Protein AF-K9WRQ3-F1 (afdb_monomer_lite)

Structure (mmCIF, N/CA/C/O backbone):
data_AF-K9WRQ3-F1
#
_entry.id   AF-K9WRQ3-F1
#
loop_
_atom_site.group_PDB
_atom_site.id
_atom_site.type_symbol
_atom_site.label_atom_id
_atom_site.label_alt_id
_atom_site.label_comp_id
_atom_site.label_asym_id
_atom_site.label_entity_id
_atom_site.label_seq_id
_atom_site.pdbx_PDB_ins_code
_atom_site.Cartn_x
_atom_site.Cartn_y
_atom_site.Cartn_z
_atom_site.occupancy
_atom_site.B_iso_or_equiv
_atom_site.auth_seq_id
_atom_site.auth_comp_id
_atom_site.auth_asym_id
_atom_site.auth_atom_id
_atom_site.pdbx_PDB_model_num
ATOM 1 N N . MET A 1 1 ? -5.124 24.927 17.628 1.00 36.19 1 MET A N 1
ATOM 2 C CA . MET A 1 1 ? -4.711 26.177 16.957 1.00 36.19 1 MET A CA 1
ATOM 3 C C . MET A 1 1 ? -3.228 26.028 16.638 1.00 36.19 1 MET A C 1
ATOM 5 O O . MET A 1 1 ? -2.436 25.998 17.569 1.00 36.19 1 MET A O 1
ATOM 9 N N . ASN A 1 2 ? -2.862 25.785 15.373 1.00 34.66 2 ASN A N 1
ATOM 10 C CA . ASN A 1 2 ? -1.456 25.598 14.995 1.00 34.66 2 ASN A CA 1
ATOM 11 C C . ASN A 1 2 ? -0.764 26.956 14.980 1.00 34.66 2 ASN A C 1
ATOM 13 O O . ASN A 1 2 ? -1.127 27.846 14.212 1.00 34.66 2 ASN A O 1
ATOM 17 N N . LEU A 1 3 ? 0.194 27.122 15.884 1.00 38.25 3 LEU A N 1
ATOM 18 C CA . LEU A 1 3 ? 0.935 28.361 16.016 1.00 38.25 3 LEU A CA 1
ATOM 19 C C . LEU A 1 3 ? 2.046 28.421 14.962 1.00 38.25 3 LEU A C 1
ATOM 21 O O . LEU A 1 3 ? 2.705 27.405 14.721 1.00 38.25 3 LEU A O 1
ATOM 25 N N . PRO A 1 4 ? 2.273 29.580 14.316 1.00 45.16 4 PRO A N 1
ATOM 26 C CA . PRO A 1 4 ? 3.381 29.740 13.385 1.00 45.16 4 PRO A CA 1
ATOM 27 C C . PRO A 1 4 ? 4.707 29.356 14.049 1.00 45.16 4 PRO A C 1
ATOM 29 O O . PRO A 1 4 ? 4.927 29.647 15.220 1.00 45.16 4 PRO A O 1
ATOM 32 N N . LYS A 1 5 ? 5.635 28.780 13.277 1.00 40.44 5 LYS A N 1
ATOM 33 C CA . LYS A 1 5 ? 6.960 28.294 13.725 1.00 40.44 5 LYS A CA 1
ATOM 34 C C . LYS A 1 5 ? 7.821 29.333 14.480 1.00 40.44 5 LYS A C 1
ATOM 36 O O . LYS A 1 5 ? 8.832 28.971 15.073 1.00 40.44 5 LYS A O 1
ATOM 41 N N . TYR A 1 6 ? 7.413 30.604 14.467 1.00 48.09 6 TYR A N 1
ATOM 42 C CA . TYR A 1 6 ? 8.055 31.744 15.117 1.00 48.09 6 TYR A CA 1
ATOM 43 C C . TYR A 1 6 ? 7.039 32.579 15.911 1.00 48.09 6 TYR A C 1
ATOM 45 O O . TYR A 1 6 ? 6.870 33.773 15.671 1.00 48.09 6 TYR A O 1
ATOM 53 N N . SER A 1 7 ? 6.323 31.940 16.834 1.00 48.56 7 SER A N 1
ATOM 54 C CA . SER A 1 7 ? 5.413 32.615 17.761 1.00 48.56 7 SER A CA 1
ATOM 55 C C . SER A 1 7 ? 5.912 32.508 19.197 1.00 48.56 7 SER A C 1
ATOM 57 O O . SER A 1 7 ? 6.282 31.420 19.642 1.00 48.56 7 SER A O 1
ATOM 59 N N . ARG A 1 8 ? 5.873 33.614 19.942 1.00 55.25 8 ARG A N 1
ATOM 60 C CA . ARG A 1 8 ? 6.057 33.612 21.400 1.00 55.25 8 ARG A CA 1
ATOM 61 C C . ARG A 1 8 ? 4.715 33.871 22.072 1.00 55.25 8 ARG A C 1
ATOM 63 O O . ARG A 1 8 ? 4.031 34.822 21.701 1.00 55.25 8 ARG A O 1
ATOM 70 N N . LEU A 1 9 ? 4.366 33.019 23.035 1.00 53.81 9 LEU A N 1
ATOM 71 C CA . LEU A 1 9 ? 3.235 33.237 23.929 1.00 53.81 9 LEU A CA 1
ATOM 72 C C . LEU A 1 9 ? 3.693 34.148 25.067 1.00 53.81 9 LEU A C 1
ATOM 74 O O . LEU A 1 9 ? 4.640 33.810 25.778 1.00 53.81 9 LEU A O 1
ATOM 78 N N . LEU A 1 10 ? 3.023 35.283 25.240 1.00 58.03 10 LEU A N 1
ATOM 79 C CA . LEU A 1 10 ? 3.205 36.133 26.411 1.00 58.03 10 LEU A CA 1
ATOM 80 C C . LEU A 1 10 ? 1.981 36.022 27.319 1.00 58.03 10 LEU A C 1
ATOM 82 O O . LEU A 1 10 ? 0.846 36.134 26.857 1.00 58.03 10 LEU A O 1
ATOM 86 N N . LEU A 1 11 ? 2.235 35.797 28.608 1.00 52.44 11 LEU A N 1
ATOM 87 C CA . LEU A 1 11 ? 1.231 35.816 29.667 1.00 52.44 11 LEU A CA 1
ATOM 88 C C . LEU A 1 11 ? 1.362 37.141 30.419 1.00 52.44 11 LEU A C 1
ATOM 90 O O . LEU A 1 11 ? 2.407 37.413 31.010 1.00 52.44 11 LEU A O 1
ATOM 94 N N . ALA A 1 12 ? 0.312 37.957 30.404 1.00 54.19 12 ALA A N 1
ATOM 95 C CA . ALA A 1 12 ? 0.215 39.125 31.269 1.00 54.19 12 ALA A CA 1
ATOM 96 C C . ALA A 1 12 ? -0.581 38.743 32.528 1.00 54.19 12 ALA A C 1
ATOM 98 O O . ALA A 1 12 ? -1.723 38.292 32.441 1.00 54.19 12 ALA A O 1
ATOM 99 N N . ASN A 1 13 ? 0.030 38.884 33.706 1.00 45.50 13 ASN A N 1
ATOM 100 C CA . ASN A 1 13 ? -0.642 38.618 34.978 1.00 45.50 13 ASN A CA 1
ATOM 101 C C . ASN A 1 13 ? -1.754 39.652 35.218 1.00 45.50 13 ASN A C 1
ATOM 103 O O . ASN A 1 13 ? -1.522 40.842 35.019 1.00 45.50 13 ASN A O 1
ATOM 107 N N . ASN A 1 14 ? -2.907 39.174 35.711 1.00 46.91 14 ASN A N 1
ATOM 108 C CA . ASN A 1 14 ? -4.138 39.905 36.083 1.00 46.91 14 ASN A CA 1
ATOM 109 C C . ASN A 1 14 ? -5.285 39.878 35.050 1.00 46.91 14 ASN A C 1
ATOM 111 O O . ASN A 1 14 ? -5.877 40.908 34.748 1.00 46.91 14 ASN A O 1
ATOM 115 N N . GLY A 1 15 ? -5.650 38.689 34.551 1.00 52.12 15 GLY A N 1
ATOM 116 C CA . GLY A 1 15 ? -6.869 38.507 33.741 1.00 52.12 15 GLY A CA 1
ATOM 117 C C . GLY A 1 15 ? -6.749 38.952 32.279 1.00 52.12 15 GLY A C 1
ATOM 118 O O . GLY A 1 15 ? -7.759 39.073 31.597 1.00 52.12 15 GLY A O 1
ATOM 119 N N . CYS A 1 16 ? -5.528 39.168 31.792 1.00 55.88 16 CYS A N 1
ATOM 120 C CA . CYS A 1 16 ? -5.235 39.714 30.468 1.00 55.88 16 CYS A CA 1
ATOM 121 C C . CYS A 1 16 ? -5.152 38.651 29.350 1.00 55.88 16 CYS A C 1
ATOM 123 O O . CYS A 1 16 ? -4.877 37.485 29.631 1.00 55.88 16 CYS A O 1
ATOM 125 N N . PRO A 1 17 ? -5.353 39.058 28.081 1.00 58.50 17 PRO A N 1
ATOM 126 C CA . PRO A 1 17 ? -5.494 38.174 26.922 1.00 58.50 17 PRO A CA 1
ATOM 127 C C . PRO A 1 17 ? -4.232 37.356 26.578 1.00 58.50 17 PRO A C 1
ATOM 129 O O . PRO A 1 17 ? -3.110 37.779 26.858 1.00 58.50 17 PRO A O 1
ATOM 132 N N . PHE A 1 18 ? -4.393 36.212 25.899 1.00 59.66 18 PHE A N 1
ATOM 133 C CA . PHE A 1 18 ? -3.282 35.485 25.274 1.00 59.66 18 PHE A CA 1
ATOM 134 C C . PHE A 1 18 ? -2.753 36.277 24.079 1.00 59.66 18 PHE A C 1
ATOM 136 O O . PHE A 1 18 ? -3.487 36.560 23.133 1.00 59.66 18 PHE A O 1
ATOM 143 N N . ILE A 1 19 ? -1.466 36.611 24.104 1.00 62.97 19 ILE A N 1
ATOM 144 C CA . ILE A 1 19 ? -0.821 37.434 23.082 1.00 62.97 19 ILE A CA 1
ATOM 145 C C . ILE A 1 19 ? 0.125 36.554 22.260 1.00 62.97 19 ILE A C 1
ATOM 147 O O . ILE A 1 19 ? 1.075 35.977 22.796 1.00 62.97 19 ILE A O 1
ATOM 151 N N . PHE A 1 20 ? -0.116 36.483 20.952 1.00 65.62 20 PHE A N 1
ATOM 152 C CA . PHE A 1 20 ? 0.736 35.813 19.975 1.00 65.62 20 PHE A CA 1
ATOM 153 C C . PHE A 1 20 ? 1.431 36.833 19.084 1.00 65.62 20 PHE A C 1
ATOM 155 O O . PHE A 1 20 ? 0.802 37.481 18.250 1.00 65.62 20 PHE A O 1
ATOM 162 N N . ALA A 1 21 ? 2.748 36.939 19.223 1.00 59.47 21 ALA A N 1
ATOM 163 C CA . ALA A 1 21 ? 3.568 37.759 18.339 1.00 59.47 21 ALA A CA 1
ATOM 164 C C . ALA A 1 21 ? 3.967 36.962 17.087 1.00 59.47 21 ALA A C 1
ATOM 166 O O . ALA A 1 21 ? 4.558 35.887 17.205 1.00 59.47 21 ALA A O 1
ATOM 167 N N . GLN A 1 22 ? 3.653 37.479 15.898 1.00 62.03 22 GLN A N 1
ATOM 168 C CA . GLN A 1 22 ? 4.047 36.901 14.615 1.00 62.03 22 GLN A CA 1
ATOM 169 C C . GLN A 1 22 ? 5.337 37.566 14.115 1.00 62.03 22 GLN A C 1
ATOM 171 O O . GLN A 1 22 ? 5.379 38.770 13.852 1.00 62.03 22 GLN A O 1
ATOM 176 N N . LEU A 1 23 ? 6.389 36.760 13.964 1.00 55.88 23 LEU A N 1
ATOM 177 C CA . LEU A 1 23 ? 7.656 37.168 13.355 1.00 55.88 23 LEU A CA 1
ATOM 178 C C . LEU A 1 23 ? 7.601 36.963 11.833 1.00 55.88 23 LEU A C 1
ATOM 180 O O . LEU A 1 23 ? 7.119 35.937 11.348 1.00 55.88 23 LEU A O 1
ATOM 184 N N . GLY A 1 24 ? 8.080 37.950 11.074 1.00 54.00 24 GLY A N 1
ATOM 185 C CA . GLY A 1 24 ? 8.242 37.834 9.623 1.00 54.00 24 GLY A CA 1
ATOM 186 C C . GLY A 1 24 ? 9.508 37.051 9.275 1.00 54.00 24 GLY A C 1
ATOM 187 O O . GLY A 1 24 ? 10.466 37.060 10.041 1.00 54.00 24 GLY A O 1
ATOM 188 N N . CYS A 1 25 ? 9.550 36.405 8.105 1.00 44.25 25 CYS A N 1
ATOM 189 C CA . CYS A 1 25 ? 10.699 35.592 7.673 1.00 44.25 25 CYS A CA 1
ATOM 190 C C . CYS A 1 25 ? 12.032 36.366 7.577 1.00 44.25 25 CYS A C 1
ATOM 192 O O . CYS A 1 25 ? 13.085 35.741 7.509 1.00 44.25 25 CYS A O 1
ATOM 194 N N . SER A 1 26 ? 11.992 37.701 7.579 1.00 48.16 26 SER A N 1
ATOM 195 C CA . SER A 1 26 ? 13.144 38.603 7.453 1.00 48.16 26 SER A CA 1
ATOM 196 C C . SER A 1 26 ? 13.287 39.613 8.603 1.00 48.16 26 SER A C 1
ATOM 198 O O . SER A 1 26 ? 14.143 40.490 8.519 1.00 48.16 26 SER A O 1
ATOM 200 N N . HIS A 1 27 ? 12.466 39.529 9.658 1.00 51.47 27 HIS A N 1
ATOM 201 C CA . HIS A 1 27 ? 12.454 40.513 10.749 1.00 51.47 27 HIS A CA 1
ATOM 202 C C . HIS A 1 27 ? 12.797 39.865 12.095 1.00 51.47 27 HIS A C 1
ATOM 204 O O . HIS A 1 27 ? 12.225 38.843 12.469 1.00 51.47 27 HIS A O 1
ATOM 210 N N . THR A 1 28 ? 13.723 40.478 12.838 1.00 56.56 28 THR A N 1
ATOM 211 C CA . THR A 1 28 ? 14.063 40.107 14.225 1.00 56.56 28 THR A CA 1
ATOM 212 C C . THR A 1 28 ? 13.036 40.611 15.237 1.00 56.56 28 THR A C 1
ATOM 214 O O . THR A 1 28 ? 12.983 40.109 16.358 1.00 56.56 28 THR A O 1
ATOM 217 N N . GLU A 1 29 ? 12.209 41.576 14.835 1.00 59.28 29 GLU A N 1
ATOM 218 C CA . GLU A 1 29 ? 11.119 42.136 15.627 1.00 59.28 29 GLU A CA 1
ATOM 219 C C . GLU A 1 29 ? 9.764 41.691 15.056 1.00 59.28 29 GLU A C 1
ATOM 221 O O . GLU A 1 29 ? 9.609 41.570 13.834 1.00 59.28 29 GLU A O 1
ATOM 226 N N . PRO A 1 30 ? 8.774 41.392 15.914 1.00 65.50 30 PRO A N 1
ATOM 227 C CA . PRO A 1 30 ? 7.439 41.051 15.454 1.00 65.50 30 PRO A CA 1
ATOM 228 C C . PRO A 1 30 ? 6.789 42.262 14.787 1.00 65.50 30 PRO A C 1
ATOM 230 O O . PRO A 1 30 ? 6.898 43.383 15.271 1.00 65.50 30 PRO A O 1
ATOM 233 N N . PHE A 1 31 ? 6.087 42.018 13.681 1.00 70.38 31 PHE A N 1
ATOM 234 C CA . PHE A 1 31 ? 5.356 43.060 12.946 1.00 70.38 31 PHE A CA 1
ATOM 235 C C . PHE A 1 31 ? 3.851 43.032 13.249 1.00 70.38 31 PHE A C 1
ATOM 237 O O . PHE A 1 31 ? 3.133 43.996 12.988 1.00 70.38 31 PHE A O 1
ATOM 244 N N . ARG A 1 32 ? 3.357 41.915 13.798 1.00 72.44 32 ARG A N 1
ATOM 245 C CA . ARG A 1 32 ? 1.952 41.712 14.150 1.00 72.44 32 ARG A CA 1
ATOM 246 C C . ARG A 1 32 ? 1.823 41.007 15.488 1.00 72.44 32 ARG A C 1
ATOM 248 O O . ARG A 1 32 ? 2.573 40.078 15.787 1.00 72.44 32 ARG A O 1
ATOM 255 N N . VAL A 1 33 ? 0.810 41.404 16.244 1.00 74.69 33 VAL A N 1
ATOM 256 C CA . VAL A 1 33 ? 0.377 40.745 17.468 1.00 74.69 33 VAL A CA 1
ATOM 257 C C . VAL A 1 33 ? -1.104 40.381 17.363 1.00 74.69 33 VAL A C 1
ATOM 259 O O . VAL A 1 33 ? -1.944 41.217 17.037 1.00 74.69 33 VAL A O 1
ATOM 262 N N . ILE A 1 34 ? -1.412 39.115 17.639 1.00 76.31 34 ILE A N 1
ATOM 263 C CA . ILE A 1 34 ? -2.772 38.579 17.709 1.00 76.31 34 ILE A CA 1
ATOM 264 C C . ILE A 1 34 ? -3.126 38.378 19.179 1.00 76.31 34 ILE A C 1
ATOM 266 O O . ILE A 1 34 ? -2.369 37.747 19.915 1.00 76.31 34 ILE A O 1
ATOM 270 N N . VAL A 1 35 ? -4.265 38.912 19.604 1.00 75.44 35 VAL A N 1
ATOM 271 C CA . VAL A 1 35 ? -4.671 38.960 21.011 1.00 75.44 35 VAL A CA 1
ATOM 272 C C . VAL A 1 35 ? -5.971 38.183 21.190 1.00 75.44 35 VAL A C 1
ATOM 274 O O . VAL A 1 35 ? -6.939 38.463 20.495 1.00 75.44 35 VAL A O 1
ATOM 277 N N . PHE A 1 36 ? -6.008 37.216 22.107 1.00 73.06 36 PHE A N 1
ATOM 278 C CA . PHE A 1 36 ? -7.203 36.425 22.417 1.00 73.06 36 PHE A CA 1
ATOM 279 C C . PHE A 1 36 ? -7.671 36.706 23.842 1.00 73.06 36 PHE A C 1
ATOM 281 O O . PHE A 1 36 ? -6.874 36.537 24.765 1.00 73.06 36 PHE A O 1
ATOM 288 N N . PRO A 1 37 ? -8.935 37.091 24.061 1.00 69.38 37 PRO A N 1
ATOM 289 C CA . PRO A 1 37 ? -9.435 37.345 25.403 1.00 69.38 37 PRO A CA 1
ATOM 290 C C . PRO A 1 37 ? -9.429 36.052 26.234 1.00 69.38 37 PRO A C 1
ATOM 292 O O . PRO A 1 37 ? -9.575 34.949 25.709 1.00 69.38 37 PRO A O 1
ATOM 295 N N . THR A 1 38 ? -9.223 36.182 27.542 1.00 65.50 38 THR A N 1
ATOM 296 C CA . THR A 1 38 ? -9.235 35.057 28.497 1.00 65.50 38 THR A CA 1
ATOM 297 C C . THR A 1 38 ? -10.646 34.635 28.902 1.00 65.50 38 THR A C 1
ATOM 299 O O . THR A 1 38 ? -10.825 33.525 29.399 1.00 65.50 38 THR A O 1
ATOM 302 N N . SER A 1 39 ? -11.642 35.492 28.671 1.00 65.31 39 SER A N 1
ATOM 303 C CA . SER A 1 39 ? -13.068 35.215 28.847 1.00 65.31 39 SER A CA 1
ATOM 304 C C . SER A 1 39 ? -13.891 35.946 27.783 1.00 65.31 39 SER A C 1
ATOM 306 O O . SER A 1 39 ? -13.456 36.962 27.248 1.00 65.31 39 SER A O 1
ATOM 308 N N . GLU A 1 40 ? -15.096 35.456 27.491 1.00 63.12 40 GLU A N 1
ATOM 309 C CA . GLU A 1 40 ? -16.011 36.093 26.525 1.00 63.12 40 GLU A CA 1
ATOM 310 C C . GLU A 1 40 ? -16.472 37.496 26.962 1.00 63.12 40 GLU A C 1
ATOM 312 O O . GLU A 1 40 ? -16.845 38.315 26.128 1.00 63.12 40 GLU A O 1
ATOM 317 N N . GLU A 1 41 ? -16.402 37.794 28.261 1.00 61.31 41 GLU A N 1
ATOM 318 C CA . GLU A 1 41 ? -16.742 39.102 28.838 1.00 61.31 41 GLU A CA 1
ATOM 319 C C . GLU A 1 41 ? -15.591 40.121 28.749 1.00 61.31 41 GLU A C 1
ATOM 321 O O . GLU A 1 41 ? -15.782 41.307 29.023 1.00 61.31 41 GLU A O 1
ATOM 326 N N . TYR A 1 42 ? -14.381 39.683 28.384 1.00 66.38 42 TYR A N 1
ATOM 327 C CA . TYR A 1 42 ? -13.217 40.556 28.289 1.00 66.38 42 TYR A CA 1
ATOM 328 C C . TYR A 1 42 ? -13.130 41.205 26.904 1.00 66.38 42 TYR A C 1
ATOM 330 O O . TYR A 1 42 ? -12.784 40.564 25.910 1.00 66.38 42 TYR A O 1
ATOM 338 N N . HIS A 1 43 ? -13.387 42.510 26.841 1.00 66.81 43 HIS A N 1
ATOM 339 C CA . HIS A 1 43 ? -13.243 43.283 25.611 1.00 66.81 43 HIS A CA 1
ATOM 340 C C . HIS A 1 43 ? -11.807 43.778 25.418 1.00 66.81 43 HIS A C 1
ATOM 342 O O . HIS A 1 43 ? -11.254 44.491 26.256 1.00 66.81 43 HIS A O 1
ATOM 348 N N . ILE A 1 44 ? -11.212 43.439 24.274 1.00 68.00 44 ILE A N 1
ATOM 349 C CA . ILE A 1 44 ? -9.858 43.867 23.918 1.00 68.00 44 ILE A CA 1
ATOM 350 C C . ILE A 1 44 ? -9.877 45.346 23.508 1.00 68.00 44 ILE A C 1
ATOM 352 O O . ILE A 1 44 ? -10.331 45.699 22.418 1.00 68.00 44 ILE A O 1
ATOM 356 N N . ASN A 1 45 ? -9.306 46.222 24.339 1.00 74.19 45 ASN A N 1
ATOM 357 C CA . ASN A 1 45 ? -9.028 47.601 23.944 1.00 74.19 45 ASN A CA 1
ATOM 358 C C . ASN A 1 45 ? -7.646 47.705 23.276 1.00 74.19 45 ASN A C 1
ATOM 360 O O . ASN A 1 45 ? -6.603 47.694 23.934 1.00 74.19 45 ASN A O 1
ATOM 364 N N . LYS A 1 46 ? -7.635 47.840 21.944 1.00 73.38 46 LYS A N 1
ATOM 365 C CA . LYS A 1 46 ? -6.399 47.928 21.145 1.00 73.38 46 LYS A CA 1
ATOM 366 C C . LYS A 1 46 ? -5.527 49.138 21.515 1.00 73.38 46 LYS A C 1
ATOM 368 O O . LYS A 1 46 ? -4.313 49.061 21.354 1.00 73.38 46 LYS A O 1
ATOM 373 N N . ASN A 1 47 ? -6.108 50.241 21.994 1.00 72.38 47 ASN A N 1
ATOM 374 C CA . ASN A 1 47 ? -5.342 51.437 22.362 1.00 72.38 47 ASN A CA 1
ATOM 375 C C . ASN A 1 47 ? -4.635 51.272 23.710 1.00 72.38 47 ASN A C 1
ATOM 377 O O . ASN A 1 47 ? -3.472 51.649 23.825 1.00 72.38 47 ASN A O 1
ATOM 381 N N . ASP A 1 48 ? -5.296 50.651 24.688 1.00 72.44 48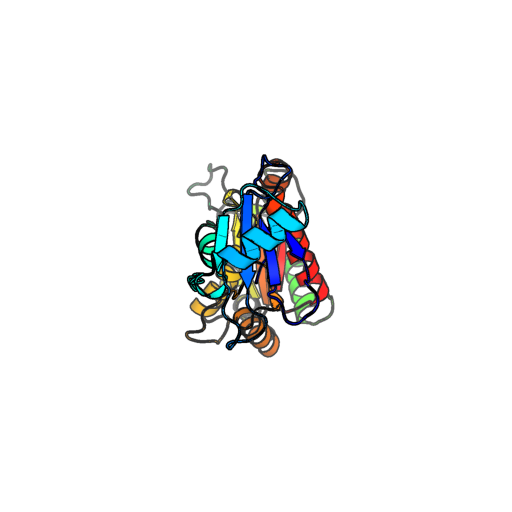 ASP A N 1
ATOM 382 C CA . ASP A 1 48 ? -4.695 50.379 26.000 1.00 72.44 48 ASP A CA 1
ATOM 383 C C . ASP A 1 48 ? -3.518 49.409 25.859 1.00 72.44 48 ASP A C 1
ATOM 385 O O . ASP A 1 48 ? -2.430 49.676 26.359 1.00 72.44 48 ASP A O 1
ATOM 389 N N . LEU A 1 49 ? -3.682 48.358 25.048 1.00 72.94 49 LEU A N 1
ATOM 390 C CA . LEU A 1 49 ? -2.599 47.418 24.752 1.00 72.94 49 LEU A CA 1
ATOM 391 C C . LEU A 1 49 ? -1.416 48.081 24.040 1.00 72.94 49 LEU A C 1
ATOM 393 O O . LEU A 1 49 ? -0.269 47.796 24.377 1.00 72.94 49 LEU A O 1
ATOM 397 N N . ARG A 1 50 ? -1.661 48.987 23.079 1.00 72.44 50 ARG A N 1
ATOM 398 C CA . ARG A 1 50 ? -0.578 49.776 22.460 1.00 72.44 50 ARG A CA 1
ATOM 399 C C . ARG A 1 50 ? 0.174 50.596 23.499 1.00 72.44 50 ARG A C 1
ATOM 401 O O . ARG A 1 50 ? 1.401 50.596 23.487 1.00 72.44 50 ARG A O 1
ATOM 408 N N . ASN A 1 51 ? -0.551 51.264 24.393 1.00 71.31 51 ASN A N 1
ATOM 409 C CA . ASN A 1 51 ? 0.053 52.063 25.454 1.00 71.31 51 ASN A CA 1
ATOM 410 C C . ASN A 1 51 ? 0.880 51.200 26.410 1.00 71.31 51 ASN A C 1
ATOM 412 O O . ASN A 1 51 ? 1.976 51.609 26.783 1.00 71.31 51 ASN A O 1
ATOM 416 N N . ASP A 1 52 ? 0.415 50.000 26.756 1.00 73.06 52 ASP A N 1
ATOM 417 C CA . ASP A 1 52 ? 1.173 49.066 27.588 1.00 73.06 52 ASP A CA 1
ATOM 418 C C . ASP A 1 52 ? 2.445 48.576 26.881 1.00 73.06 52 ASP A C 1
ATOM 420 O O . ASP A 1 52 ? 3.524 48.599 27.477 1.00 73.06 52 ASP A O 1
ATOM 424 N N . PHE A 1 53 ? 2.373 48.207 25.596 1.00 73.56 53 PHE A N 1
ATOM 425 C CA . PHE A 1 53 ? 3.564 47.800 24.837 1.00 73.56 53 PHE A CA 1
ATOM 426 C C . PHE A 1 53 ? 4.613 48.911 24.751 1.00 73.56 53 PHE A C 1
ATOM 428 O O . PHE A 1 53 ? 5.801 48.631 24.926 1.00 73.56 53 PHE A O 1
ATOM 435 N N . LEU A 1 54 ? 4.182 50.160 24.547 1.00 71.81 54 LEU A N 1
ATOM 436 C CA . LEU A 1 54 ? 5.064 51.328 24.563 1.00 71.81 54 LEU A CA 1
ATOM 437 C C . LEU A 1 54 ? 5.633 51.582 25.965 1.00 71.81 54 LEU A C 1
ATOM 439 O O . LEU A 1 54 ? 6.834 51.788 26.122 1.00 71.81 54 LEU A O 1
ATOM 443 N N . ARG A 1 55 ? 4.795 51.513 27.006 1.00 72.25 55 ARG A N 1
ATOM 444 C CA . ARG A 1 55 ? 5.191 51.759 28.401 1.00 72.25 55 ARG A CA 1
ATOM 445 C C . ARG A 1 55 ? 6.269 50.794 28.885 1.00 72.25 55 ARG A C 1
ATOM 447 O O . ARG A 1 55 ? 7.153 51.202 29.635 1.00 72.25 55 ARG A O 1
ATOM 454 N N . TYR A 1 56 ? 6.191 49.531 28.478 1.00 72.38 56 TYR A N 1
ATOM 455 C CA . TYR A 1 56 ? 7.170 48.503 28.837 1.00 72.38 56 TYR A CA 1
ATOM 456 C C . TYR A 1 56 ? 8.312 48.365 27.820 1.00 72.38 56 TYR A C 1
ATOM 458 O O . TYR A 1 56 ? 9.121 47.447 27.947 1.00 72.38 56 TYR A O 1
ATOM 466 N N . ASN A 1 57 ? 8.401 49.278 26.844 1.00 67.50 57 ASN A N 1
ATOM 467 C CA . ASN A 1 57 ? 9.418 49.297 25.793 1.00 67.50 57 ASN A CA 1
ATOM 468 C C . ASN A 1 57 ? 9.534 47.953 25.049 1.00 67.50 57 ASN A C 1
ATOM 470 O O . ASN A 1 57 ? 10.631 47.462 24.784 1.00 67.50 57 ASN A O 1
ATOM 474 N N . LEU A 1 58 ? 8.385 47.316 24.796 1.00 67.94 58 LEU A N 1
ATOM 475 C CA . LEU A 1 58 ? 8.320 45.993 24.184 1.00 67.94 58 LEU A CA 1
ATOM 476 C C . LEU A 1 58 ? 8.438 46.099 22.662 1.00 67.94 58 LEU A C 1
ATOM 478 O O . LEU A 1 58 ? 9.364 45.524 22.098 1.00 67.94 58 LEU A O 1
ATOM 482 N N . TRP A 1 59 ? 7.524 46.829 22.008 1.00 70.81 59 TRP A N 1
ATOM 483 C CA . TRP A 1 59 ? 7.454 46.950 20.545 1.00 70.81 59 TRP A CA 1
ATOM 484 C C . TRP A 1 59 ? 6.782 48.260 20.115 1.00 70.81 59 TRP A C 1
ATOM 486 O O . TRP A 1 59 ? 5.745 48.623 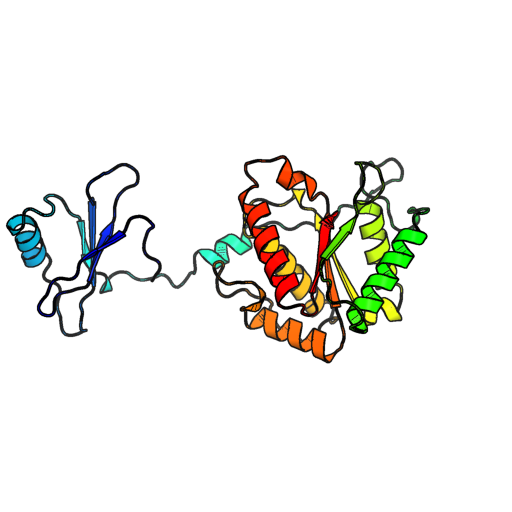20.668 1.00 70.81 59 TRP A O 1
ATOM 496 N N . GLU A 1 60 ? 7.324 48.934 19.095 1.00 59.53 60 GLU A N 1
ATOM 497 C CA . GLU A 1 60 ? 6.888 50.293 18.723 1.00 59.53 60 GLU A CA 1
ATOM 498 C C . GLU A 1 60 ? 6.020 50.377 17.451 1.00 59.53 60 GLU A C 1
ATOM 500 O O . GLU A 1 60 ? 5.366 51.392 17.239 1.00 59.53 60 GLU A O 1
ATOM 505 N N . ASN A 1 61 ? 5.921 49.322 16.626 1.00 64.94 61 ASN A N 1
ATOM 506 C CA . ASN A 1 61 ? 5.190 49.363 15.344 1.00 64.94 61 ASN A CA 1
ATOM 507 C C . ASN A 1 61 ? 4.444 48.052 15.029 1.00 64.94 61 ASN A C 1
ATOM 509 O O . ASN A 1 61 ? 4.801 47.323 14.104 1.00 64.94 61 ASN A O 1
ATOM 513 N N . LEU A 1 62 ? 3.405 47.737 15.809 1.00 70.19 62 LEU A N 1
ATOM 514 C CA . LEU A 1 62 ? 2.648 46.487 15.682 1.00 70.19 62 LEU A CA 1
ATOM 515 C C . LEU A 1 62 ? 1.260 46.657 15.059 1.00 70.19 62 LEU A C 1
ATOM 517 O O . LEU A 1 62 ? 0.446 47.476 15.499 1.00 70.19 62 LEU A O 1
ATOM 521 N N . ASP A 1 63 ? 0.954 45.773 14.111 1.00 73.31 63 ASP A N 1
ATOM 522 C CA . ASP A 1 63 ? -0.416 45.481 13.691 1.00 73.31 63 ASP A CA 1
ATOM 523 C C . ASP A 1 63 ? -1.118 44.642 14.776 1.00 73.31 63 ASP A C 1
ATOM 525 O O . ASP A 1 63 ? -0.667 43.544 15.106 1.00 73.31 63 ASP A O 1
ATOM 529 N N . LEU A 1 64 ? -2.194 45.171 15.368 1.00 73.19 64 LEU A N 1
ATOM 530 C CA . LEU A 1 64 ? -2.922 44.552 16.483 1.00 73.19 64 LEU A CA 1
ATOM 531 C C . LEU A 1 64 ? -4.242 43.962 16.001 1.00 73.19 64 LEU A C 1
ATOM 533 O O . LEU A 1 64 ? -5.193 44.684 15.677 1.00 73.19 64 LEU A O 1
ATOM 537 N N . VAL A 1 65 ? -4.297 42.634 16.000 1.00 75.06 65 VAL A N 1
ATOM 538 C CA . VAL A 1 65 ? -5.434 41.854 15.513 1.00 75.06 65 VAL A CA 1
ATOM 539 C C . VAL A 1 65 ? -6.158 41.218 16.694 1.00 75.06 65 VAL A C 1
ATOM 541 O O . VAL A 1 65 ? -5.534 40.586 17.546 1.00 75.06 65 VAL A O 1
ATOM 544 N N . ASP A 1 66 ? -7.480 41.378 16.731 1.00 73.88 66 ASP A N 1
ATOM 545 C CA . ASP A 1 66 ? -8.325 40.643 17.669 1.00 73.88 66 ASP A CA 1
ATOM 546 C C . ASP A 1 66 ? -8.493 39.209 17.148 1.00 73.88 66 ASP A C 1
ATOM 548 O O . ASP A 1 66 ? -8.961 38.980 16.031 1.00 73.88 66 ASP A O 1
ATOM 552 N N . GLY A 1 67 ? -8.058 38.238 17.945 1.00 67.44 67 GLY A N 1
ATOM 553 C CA . GLY A 1 67 ? -8.113 36.824 17.612 1.00 67.44 67 GLY A CA 1
ATOM 554 C C . GLY A 1 67 ? -9.536 36.280 17.466 1.00 67.44 67 GLY A C 1
ATOM 555 O O . GLY A 1 67 ? -9.720 35.280 16.775 1.00 67.44 67 GLY A O 1
ATOM 556 N N . THR A 1 68 ? -10.540 36.939 18.054 1.00 68.88 68 THR A N 1
ATOM 557 C CA . THR A 1 68 ? -11.961 36.564 17.919 1.00 68.88 68 THR A CA 1
ATOM 558 C C . THR A 1 68 ? -12.541 36.917 16.546 1.00 68.88 68 THR A C 1
ATOM 560 O O . THR A 1 68 ? -13.469 36.262 16.076 1.00 68.88 68 THR A O 1
ATOM 563 N N . GLU A 1 69 ? -11.956 37.898 15.851 1.00 67.19 69 GLU A N 1
ATOM 564 C CA . GLU A 1 69 ? -12.371 38.318 14.505 1.00 67.19 69 GLU A CA 1
ATOM 565 C C . GLU A 1 69 ? -11.774 37.426 13.401 1.00 67.19 69 GLU A C 1
ATOM 567 O O . GLU A 1 69 ? -12.175 37.501 12.232 1.00 67.19 69 GLU A O 1
ATOM 572 N N . ILE A 1 70 ? -10.823 36.552 13.751 1.00 66.19 70 ILE A N 1
ATOM 573 C CA . ILE A 1 70 ? -10.214 35.611 12.813 1.00 66.19 70 ILE A CA 1
ATOM 574 C C . ILE A 1 70 ? -11.229 34.511 12.501 1.00 66.19 70 ILE A C 1
ATOM 576 O O . ILE A 1 70 ? -11.330 33.496 13.188 1.00 66.19 70 ILE A O 1
ATOM 580 N N . LYS A 1 71 ? -11.955 34.685 11.395 1.00 51.66 71 LYS A N 1
ATOM 581 C CA . LYS A 1 71 ? -12.730 33.604 10.783 1.00 51.66 71 LYS A CA 1
ATOM 582 C C . LYS A 1 71 ? -11.762 32.528 10.300 1.00 51.66 71 LYS A C 1
ATOM 584 O O . LYS A 1 71 ? -11.185 32.648 9.216 1.00 51.66 71 LYS A O 1
ATOM 589 N N . VAL A 1 72 ? -11.585 31.474 11.094 1.00 50.25 72 VAL A N 1
ATOM 590 C CA . VAL A 1 72 ? -10.993 30.227 10.611 1.00 50.25 72 VAL A CA 1
ATOM 591 C C . VAL A 1 72 ? -11.925 29.732 9.512 1.00 50.25 72 VAL A C 1
ATOM 593 O O . VAL A 1 72 ? -13.049 29.323 9.775 1.00 50.25 72 VAL A O 1
ATOM 596 N N . LYS A 1 73 ? -11.513 29.852 8.249 1.00 40.53 73 LYS A N 1
ATOM 597 C CA . LYS A 1 73 ? -12.205 29.127 7.188 1.00 40.53 73 LYS A CA 1
ATOM 598 C C . LYS A 1 73 ? -11.991 27.645 7.491 1.00 40.53 73 LYS A C 1
ATOM 600 O O . LYS A 1 73 ? -10.850 27.199 7.439 1.00 40.53 73 LYS A O 1
ATOM 605 N N . ASP A 1 74 ? -13.064 26.901 7.749 1.00 40.09 74 ASP A N 1
ATOM 606 C CA . ASP A 1 74 ? -13.088 25.438 7.967 1.00 40.09 74 ASP A CA 1
ATOM 607 C C . ASP A 1 74 ? -12.603 24.603 6.763 1.00 40.09 74 ASP A C 1
ATOM 609 O O . ASP A 1 74 ? -12.815 23.396 6.678 1.00 40.09 74 ASP A O 1
ATOM 613 N N . GLN A 1 75 ? -11.922 25.216 5.799 1.00 39.09 75 GLN A N 1
ATOM 614 C CA . GLN A 1 75 ? -11.164 24.473 4.810 1.00 39.09 75 GLN A CA 1
ATOM 615 C C . GLN A 1 75 ? -9.806 24.166 5.422 1.00 39.09 75 GLN A C 1
ATOM 617 O O . GLN A 1 75 ? -8.901 24.996 5.369 1.00 39.09 75 GLN A O 1
ATOM 622 N N . HIS A 1 76 ? -9.673 22.977 6.014 1.00 48.41 76 HIS A N 1
ATOM 623 C CA . HIS A 1 76 ? -8.380 22.430 6.406 1.00 48.41 76 HIS A CA 1
ATOM 624 C C . HIS A 1 76 ? -7.430 22.493 5.192 1.00 48.41 76 HIS A C 1
ATOM 626 O O . HIS A 1 76 ? -7.620 21.720 4.249 1.00 48.41 76 HIS A O 1
ATOM 632 N N . PRO A 1 77 ? -6.404 23.369 5.176 1.00 47.66 77 PRO A N 1
ATOM 633 C CA . PRO A 1 77 ? -5.482 23.485 4.038 1.00 47.66 77 PRO A CA 1
ATOM 634 C C . PRO A 1 77 ? -4.790 22.149 3.715 1.00 47.66 77 PRO A C 1
ATOM 636 O O . PRO A 1 77 ? -4.453 21.880 2.568 1.00 47.66 77 PRO A O 1
ATOM 639 N N . ALA A 1 78 ? -4.690 21.280 4.720 1.00 51.34 78 ALA A N 1
ATOM 640 C CA . ALA A 1 78 ? -4.241 19.897 4.677 1.00 51.34 78 ALA A CA 1
ATOM 641 C C . ALA A 1 78 ? -4.950 18.998 3.637 1.00 51.34 78 ALA A C 1
ATOM 643 O O . ALA A 1 78 ? -4.287 18.317 2.857 1.00 51.34 78 ALA A O 1
ATOM 644 N N . VAL A 1 79 ? -6.289 18.981 3.590 1.00 59.34 79 VAL A N 1
ATOM 645 C CA . VAL A 1 79 ? -7.037 18.072 2.690 1.00 59.34 79 VAL A CA 1
ATOM 646 C C . VAL A 1 79 ? -6.828 18.469 1.225 1.00 59.34 79 VAL A C 1
ATOM 648 O O . VAL A 1 79 ? -6.653 17.616 0.359 1.00 59.34 79 VAL A O 1
ATOM 651 N N . TYR A 1 80 ? -6.726 19.774 0.962 1.00 60.75 80 TYR A N 1
ATOM 652 C CA . TYR A 1 80 ? -6.432 20.305 -0.368 1.00 60.75 80 TYR A CA 1
ATOM 653 C C . TYR A 1 80 ? -5.034 19.919 -0.879 1.00 60.75 80 TYR A C 1
ATOM 655 O O . TYR A 1 80 ? -4.832 19.805 -2.086 1.00 60.75 80 TYR A O 1
ATOM 663 N N . GLU A 1 81 ? -4.055 19.709 0.005 1.00 71.38 81 GLU A N 1
ATOM 664 C CA . GLU A 1 81 ? -2.716 19.261 -0.400 1.00 71.38 81 GLU A CA 1
ATOM 665 C C . GLU A 1 81 ? -2.684 17.773 -0.762 1.00 71.38 81 GLU A C 1
ATOM 667 O O . GLU A 1 81 ? -2.056 17.411 -1.756 1.00 71.38 81 GLU A O 1
ATOM 672 N N . LEU A 1 82 ? -3.432 16.932 -0.040 1.00 79.88 82 LEU A N 1
ATOM 673 C CA . LEU A 1 82 ? -3.635 15.517 -0.383 1.00 79.88 82 LEU A CA 1
ATOM 674 C C . LEU A 1 82 ? -4.269 15.335 -1.771 1.00 79.88 82 LEU A C 1
ATOM 676 O O . LEU A 1 82 ? -3.923 14.399 -2.489 1.00 79.88 82 LEU A O 1
ATOM 680 N N . ASP A 1 83 ? -5.179 16.223 -2.169 1.00 79.44 83 ASP A N 1
ATOM 681 C CA . ASP A 1 83 ? -5.854 16.148 -3.472 1.00 79.44 83 ASP A CA 1
ATOM 682 C C . ASP A 1 83 ? -5.001 16.616 -4.656 1.00 79.44 83 ASP A C 1
ATOM 684 O O . ASP A 1 83 ? -5.325 16.312 -5.803 1.00 79.44 83 ASP A O 1
ATOM 688 N N . LYS A 1 84 ? -3.881 17.301 -4.403 1.00 85.12 84 LYS A N 1
ATOM 689 C CA . LYS A 1 84 ? -2.911 17.664 -5.450 1.00 85.12 84 LYS A CA 1
ATOM 690 C C . LYS A 1 84 ? -1.934 16.543 -5.785 1.00 85.12 84 LYS A C 1
ATOM 692 O O . LYS A 1 84 ? -1.278 16.610 -6.829 1.00 85.12 84 LYS A O 1
ATOM 697 N N . GLU A 1 85 ? -1.789 15.558 -4.901 1.00 89.56 85 GLU A N 1
ATOM 698 C CA . GLU A 1 85 ? -0.905 14.423 -5.141 1.00 89.56 85 GLU A CA 1
ATOM 699 C C . GLU A 1 85 ? -1.459 13.565 -6.275 1.00 89.56 85 GLU A C 1
ATOM 701 O O . GLU A 1 85 ? -2.621 13.155 -6.279 1.00 89.56 85 GLU A O 1
ATOM 706 N N . VAL A 1 86 ? -0.594 13.281 -7.243 1.00 91.81 86 VAL A N 1
ATOM 707 C CA . VAL A 1 86 ? -0.910 12.394 -8.359 1.00 91.81 86 VAL A CA 1
ATOM 708 C C . VAL A 1 86 ? -0.287 11.047 -8.051 1.00 91.81 86 VAL A C 1
ATOM 710 O O . VAL A 1 86 ? 0.917 10.969 -7.836 1.00 91.81 86 VAL A O 1
ATOM 713 N N . VAL A 1 87 ? -1.104 9.998 -8.045 1.00 95.94 87 VAL A N 1
ATOM 714 C CA . VAL A 1 87 ? -0.656 8.618 -7.846 1.00 95.94 87 VAL A CA 1
ATOM 715 C C . VAL A 1 87 ? -0.990 7.836 -9.106 1.00 95.94 87 VAL A C 1
ATOM 717 O O . VAL A 1 87 ? -2.164 7.662 -9.431 1.00 95.94 87 VAL A O 1
ATOM 720 N N . SER A 1 88 ? 0.033 7.385 -9.827 1.00 95.69 88 SER A N 1
ATOM 721 C CA . SER A 1 88 ? -0.128 6.521 -10.999 1.00 95.69 88 SER A CA 1
ATOM 722 C C . SER A 1 88 ? 0.193 5.066 -10.671 1.00 95.69 88 SER A C 1
ATOM 724 O O . SER A 1 88 ? 1.070 4.796 -9.854 1.00 95.69 88 SER A O 1
ATOM 726 N N . SER A 1 89 ? -0.477 4.133 -11.345 1.00 95.12 89 SER A N 1
ATOM 727 C CA . SER A 1 89 ? -0.103 2.714 -11.357 1.00 95.12 89 SER A CA 1
ATOM 728 C C . SER A 1 89 ? 1.119 2.467 -12.247 1.00 95.12 89 SER A C 1
ATOM 730 O O . SER A 1 89 ? 1.514 3.337 -13.031 1.00 95.12 89 SER A O 1
ATOM 732 N N . ILE A 1 90 ? 1.693 1.268 -12.173 1.00 93.50 90 ILE A N 1
ATOM 733 C CA . ILE A 1 90 ? 2.787 0.844 -13.047 1.00 93.50 90 ILE A CA 1
ATOM 734 C C . ILE A 1 90 ? 2.277 0.774 -14.495 1.00 93.50 90 ILE A C 1
ATOM 736 O O . ILE A 1 90 ? 1.302 0.085 -14.806 1.00 93.50 90 ILE A O 1
ATOM 740 N N . GLY A 1 91 ? 2.941 1.497 -15.401 1.00 88.44 91 GLY A N 1
ATOM 741 C CA . GLY A 1 91 ? 2.642 1.445 -16.832 1.00 88.44 91 GLY A CA 1
ATOM 742 C C . GLY A 1 91 ? 3.060 0.107 -17.442 1.00 88.44 91 GLY A C 1
ATOM 743 O O . GLY A 1 91 ? 4.179 -0.346 -17.215 1.00 88.44 91 GLY A O 1
ATOM 744 N N . ARG A 1 92 ? 2.181 -0.511 -18.235 1.00 89.50 92 ARG A N 1
ATOM 745 C CA . ARG A 1 92 ? 2.471 -1.755 -18.966 1.00 89.50 92 ARG A CA 1
ATOM 746 C C . ARG A 1 92 ? 3.027 -1.460 -20.360 1.00 89.50 92 ARG A C 1
ATOM 748 O O . ARG A 1 92 ? 2.795 -0.376 -20.899 1.00 89.50 92 ARG A O 1
ATOM 755 N N . ALA A 1 93 ? 3.773 -2.416 -20.899 1.00 87.00 93 ALA A N 1
ATOM 756 C CA . ALA A 1 93 ? 4.258 -2.424 -22.272 1.00 87.00 93 ALA A CA 1
ATOM 757 C C . ALA A 1 93 ? 3.109 -2.603 -23.281 1.00 87.00 93 ALA A C 1
ATOM 759 O O . ALA A 1 93 ? 2.295 -3.517 -23.136 1.00 87.00 93 ALA A O 1
ATOM 760 N N . ASP A 1 94 ? 3.085 -1.773 -24.328 1.00 83.50 94 ASP A N 1
ATOM 761 C CA . ASP A 1 94 ? 2.105 -1.913 -25.422 1.00 83.50 94 ASP A CA 1
ATOM 762 C C . ASP A 1 94 ? 2.544 -2.972 -26.450 1.00 83.50 94 ASP A C 1
ATOM 764 O O . ASP A 1 94 ? 1.714 -3.584 -27.122 1.00 83.50 94 ASP A O 1
ATOM 768 N N . ALA A 1 95 ? 3.855 -3.206 -26.556 1.00 80.38 95 ALA A N 1
ATOM 769 C CA . ALA A 1 95 ? 4.478 -4.153 -27.475 1.00 80.38 95 ALA A CA 1
ATOM 770 C C . ALA A 1 95 ? 5.672 -4.866 -26.816 1.00 80.38 95 ALA A C 1
ATOM 772 O O . ALA A 1 95 ? 6.148 -4.468 -25.756 1.00 80.38 95 ALA A O 1
ATOM 773 N N . PHE A 1 96 ? 6.153 -5.947 -27.433 1.00 73.06 96 PHE A N 1
ATOM 774 C CA . PHE A 1 96 ? 7.233 -6.773 -26.877 1.00 73.06 96 PHE A CA 1
ATOM 775 C C . PHE A 1 96 ? 8.593 -6.054 -26.808 1.00 73.06 96 PHE A C 1
ATOM 777 O O . PHE A 1 96 ? 9.409 -6.368 -25.947 1.00 73.06 96 PHE A O 1
ATOM 784 N N . ASP A 1 97 ? 8.842 -5.104 -27.707 1.00 77.19 97 ASP A N 1
ATOM 785 C CA . ASP A 1 97 ? 10.064 -4.296 -27.792 1.00 77.19 97 ASP A CA 1
ATOM 786 C C . ASP A 1 97 ? 10.028 -3.033 -26.914 1.00 77.19 97 ASP A C 1
ATOM 788 O O . ASP A 1 97 ? 10.984 -2.255 -26.886 1.00 77.19 97 ASP A O 1
ATOM 792 N N . ASP A 1 98 ? 8.940 -2.836 -26.172 1.00 83.00 98 ASP A N 1
ATOM 793 C CA . ASP A 1 98 ? 8.799 -1.752 -25.215 1.00 83.00 98 ASP A CA 1
ATOM 794 C C . ASP A 1 98 ? 9.687 -1.984 -23.983 1.00 83.00 98 ASP A C 1
ATOM 796 O O . ASP A 1 98 ? 9.770 -3.081 -23.430 1.00 83.00 98 ASP A O 1
ATOM 800 N N . TYR A 1 99 ? 10.336 -0.920 -23.515 1.00 79.88 99 TYR A N 1
ATOM 801 C CA . TYR A 1 99 ? 11.189 -0.958 -22.329 1.00 79.88 99 TYR A CA 1
ATOM 802 C C . TYR A 1 99 ? 10.391 -0.980 -21.014 1.00 79.88 99 TYR A C 1
ATOM 804 O O . TYR A 1 99 ? 10.969 -1.188 -19.941 1.00 79.88 99 TYR A O 1
ATOM 812 N N . ARG A 1 100 ? 9.083 -0.702 -21.068 1.00 89.06 100 ARG A N 1
ATOM 813 C CA . ARG A 1 100 ? 8.179 -0.764 -19.918 1.00 89.06 100 ARG A CA 1
ATOM 814 C C . ARG A 1 100 ? 8.021 -2.201 -19.398 1.00 89.06 100 ARG A C 1
ATOM 816 O O . ARG A 1 100 ? 8.314 -3.166 -20.100 1.00 89.06 100 ARG A O 1
ATOM 823 N N . PRO A 1 101 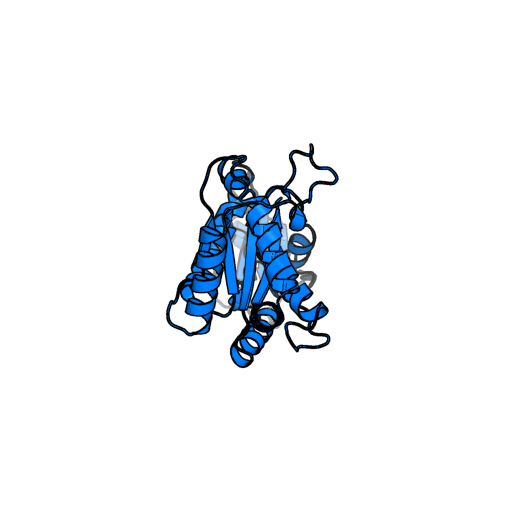? 7.538 -2.361 -18.156 1.00 91.25 101 PRO A N 1
ATOM 824 C CA . PRO A 1 101 ? 7.188 -3.662 -17.596 1.00 91.25 101 PRO A CA 1
ATOM 825 C C . PRO A 1 101 ? 6.341 -4.501 -18.559 1.00 91.25 101 PRO A C 1
ATOM 827 O O . PRO A 1 101 ? 5.304 -4.049 -19.048 1.00 91.25 101 PRO A O 1
ATOM 830 N N . CYS A 1 102 ? 6.795 -5.726 -18.829 1.00 90.75 102 CYS A N 1
ATOM 831 C CA . CYS A 1 102 ? 6.135 -6.614 -19.778 1.00 90.75 102 CYS A CA 1
ATOM 832 C C . CYS A 1 102 ? 4.757 -7.046 -19.264 1.00 90.75 102 CYS A C 1
ATOM 834 O O . CYS A 1 102 ? 4.519 -7.123 -18.055 1.00 90.75 102 CYS A O 1
ATOM 836 N N . ASN A 1 103 ? 3.866 -7.392 -20.191 1.00 90.69 103 ASN A N 1
ATOM 837 C CA . ASN A 1 103 ? 2.567 -7.940 -19.821 1.00 90.69 103 ASN A CA 1
ATOM 838 C C . ASN A 1 103 ? 2.709 -9.290 -19.082 1.00 90.69 103 ASN A C 1
ATOM 840 O O . ASN A 1 103 ? 3.668 -10.027 -19.349 1.00 90.69 103 ASN A O 1
ATOM 844 N N . PRO A 1 104 ? 1.785 -9.627 -18.157 1.00 92.25 104 PRO A N 1
ATOM 845 C CA . PRO A 1 104 ? 1.852 -10.845 -17.343 1.00 92.25 104 PRO A CA 1
ATOM 846 C C . PRO A 1 104 ? 2.028 -12.144 -18.140 1.00 92.25 104 PRO A C 1
ATOM 848 O O . PRO A 1 104 ? 2.724 -13.052 -17.689 1.00 92.25 104 PRO A O 1
ATOM 851 N N . GLU A 1 105 ? 1.413 -12.244 -19.317 1.00 90.69 105 GLU A N 1
ATOM 852 C CA . GLU A 1 105 ? 1.484 -13.403 -20.211 1.00 90.69 105 GLU A CA 1
ATOM 853 C C . GLU A 1 105 ? 2.869 -13.601 -20.841 1.00 90.69 105 GLU A C 1
ATOM 855 O O . GLU A 1 105 ? 3.245 -14.725 -21.165 1.00 90.69 105 GLU A O 1
ATOM 860 N N . ASN A 1 106 ? 3.652 -12.524 -20.949 1.00 90.06 106 ASN A N 1
ATOM 861 C CA . ASN A 1 106 ? 5.006 -12.535 -21.503 1.00 90.06 106 ASN A CA 1
ATOM 862 C C . ASN A 1 106 ? 6.085 -12.630 -20.411 1.00 90.06 106 ASN A C 1
ATOM 864 O O . ASN A 1 106 ? 7.278 -12.661 -20.716 1.00 90.06 106 ASN A O 1
ATOM 868 N N . PHE A 1 107 ? 5.696 -12.662 -19.131 1.00 91.81 107 PHE A N 1
ATOM 869 C CA . PHE A 1 107 ? 6.639 -12.723 -18.022 1.00 91.81 107 PHE A CA 1
ATOM 870 C C . PHE A 1 107 ? 7.118 -14.159 -17.781 1.00 91.81 107 PHE A C 1
ATOM 872 O O . PHE A 1 107 ? 6.421 -14.984 -17.187 1.00 91.81 107 PHE A O 1
ATOM 879 N N . VAL A 1 108 ? 8.342 -14.451 -18.225 1.00 88.56 108 VAL A N 1
ATOM 880 C CA . VAL A 1 108 ? 8.960 -15.779 -18.119 1.00 88.56 108 VAL A CA 1
ATOM 881 C C . VAL A 1 108 ? 9.962 -15.833 -16.963 1.00 88.56 108 VAL A C 1
ATOM 883 O O . VAL A 1 108 ? 10.802 -14.950 -16.792 1.00 88.56 108 VAL A O 1
ATOM 886 N N . GLY A 1 109 ? 9.920 -16.923 -16.193 1.00 90.19 109 GLY A N 1
ATOM 887 C CA . GLY A 1 109 ? 10.872 -17.199 -15.120 1.00 90.19 109 GLY A CA 1
ATOM 888 C C . GLY A 1 109 ? 10.488 -16.580 -13.774 1.00 90.19 109 GLY A C 1
ATOM 889 O O . GLY A 1 109 ? 9.332 -16.259 -13.508 1.00 90.19 109 GLY A O 1
ATOM 890 N N . ARG A 1 110 ? 11.464 -16.492 -12.857 1.00 92.88 110 ARG A N 1
ATOM 891 C CA . ARG A 1 110 ? 11.277 -16.015 -11.466 1.00 92.88 110 ARG A CA 1
ATOM 892 C C . ARG A 1 110 ? 10.179 -16.751 -10.675 1.00 92.88 110 ARG A C 1
ATOM 894 O O . ARG A 1 110 ? 9.732 -16.251 -9.647 1.00 92.88 110 ARG A O 1
ATOM 901 N N . HIS A 1 111 ? 9.797 -17.963 -11.088 1.00 93.81 111 HIS A N 1
ATOM 902 C CA . HIS A 1 111 ? 8.794 -18.783 -10.395 1.00 93.81 111 HIS A CA 1
ATOM 903 C C . HIS A 1 111 ? 9.148 -19.035 -8.927 1.00 93.81 111 HIS A C 1
ATOM 905 O O . HIS A 1 111 ? 8.263 -19.076 -8.076 1.00 93.81 111 HIS A O 1
ATOM 911 N N . HIS A 1 112 ? 10.443 -19.156 -8.614 1.00 95.25 112 HIS A N 1
ATOM 912 C CA . HIS A 1 112 ? 10.891 -19.299 -7.234 1.00 95.25 112 HIS A CA 1
ATOM 913 C C . HIS A 1 112 ? 10.536 -18.067 -6.390 1.00 95.25 112 HIS A C 1
ATOM 915 O O . HIS A 1 112 ? 9.884 -18.231 -5.366 1.00 95.25 112 HIS A O 1
ATOM 921 N N . LEU A 1 113 ? 10.858 -16.855 -6.862 1.00 95.75 113 LEU A N 1
ATOM 922 C CA . LEU A 1 113 ? 10.518 -15.604 -6.171 1.00 95.75 113 LEU A CA 1
ATOM 923 C C . LEU A 1 113 ? 9.004 -15.406 -6.042 1.00 95.75 113 LEU A C 1
ATOM 925 O O . LEU A 1 113 ? 8.535 -14.978 -4.993 1.00 95.75 113 LEU A O 1
ATOM 929 N N . GLN A 1 114 ? 8.232 -15.757 -7.076 1.00 96.44 114 GLN A N 1
ATOM 930 C CA . GLN A 1 114 ? 6.767 -15.745 -6.994 1.00 96.44 114 GLN A CA 1
ATOM 931 C C . GLN A 1 114 ? 6.280 -16.691 -5.884 1.00 96.44 114 GLN A C 1
ATOM 933 O O . GLN A 1 114 ? 5.494 -16.298 -5.028 1.00 96.44 114 GLN A O 1
ATOM 938 N N . SER A 1 115 ? 6.791 -17.928 -5.847 1.00 96.69 115 SER A N 1
ATOM 939 C CA . SER A 1 115 ? 6.450 -18.907 -4.808 1.00 96.69 115 SER A CA 1
ATOM 940 C C . SER A 1 115 ? 6.836 -18.431 -3.406 1.00 96.69 115 SER A C 1
ATOM 942 O O . SER A 1 115 ? 6.058 -18.602 -2.470 1.00 96.69 115 SER A O 1
ATOM 944 N N . GLU A 1 116 ? 8.013 -17.827 -3.244 1.00 97.62 116 GLU A N 1
ATOM 945 C CA . GLU A 1 116 ? 8.459 -17.266 -1.966 1.00 97.62 116 GLU A CA 1
ATOM 946 C C . GLU A 1 116 ? 7.577 -16.109 -1.506 1.00 97.62 116 GLU A C 1
ATOM 948 O O . GLU A 1 116 ? 7.194 -16.069 -0.337 1.00 97.62 116 GLU A O 1
ATOM 953 N N . PHE A 1 117 ? 7.188 -15.220 -2.419 1.00 98.12 117 PHE A N 1
ATOM 954 C CA . PHE A 1 117 ? 6.262 -14.135 -2.120 1.00 98.12 117 PHE A CA 1
ATOM 955 C C . PHE A 1 117 ? 4.911 -14.664 -1.619 1.00 98.12 117 PHE A C 1
ATOM 957 O O . PHE A 1 117 ? 4.449 -14.259 -0.552 1.00 98.12 117 PHE A O 1
ATOM 964 N N . TRP A 1 118 ? 4.307 -15.632 -2.315 1.00 98.00 118 TRP A N 1
ATOM 965 C CA . TRP A 1 118 ? 3.032 -16.215 -1.884 1.00 98.00 118 TRP A CA 1
ATOM 966 C C . TRP A 1 118 ? 3.148 -16.974 -0.555 1.00 98.00 118 TRP A C 1
ATOM 968 O O . TRP A 1 118 ? 2.267 -16.870 0.298 1.00 98.00 118 TRP A O 1
ATOM 978 N N . LYS A 1 119 ? 4.261 -17.685 -0.325 1.00 97.94 119 LYS A N 1
ATOM 979 C CA . LYS A 1 119 ? 4.553 -18.328 0.970 1.00 97.94 119 LYS A CA 1
ATOM 980 C C . LYS A 1 119 ? 4.696 -17.309 2.099 1.00 97.94 119 LYS A C 1
ATOM 982 O O . LYS A 1 119 ? 4.248 -17.573 3.218 1.00 97.94 119 LYS A O 1
ATOM 987 N N . LEU A 1 120 ? 5.306 -16.158 1.823 1.00 98.31 120 LEU A N 1
ATOM 988 C CA . LEU A 1 120 ? 5.424 -15.069 2.784 1.00 98.31 120 LEU A CA 1
ATOM 989 C C . LEU A 1 120 ? 4.048 -14.493 3.133 1.00 98.31 120 LEU A C 1
ATOM 991 O O . LEU A 1 120 ? 3.730 -14.388 4.316 1.00 98.31 120 LEU A O 1
ATOM 995 N N . LEU A 1 121 ? 3.213 -14.190 2.134 1.00 98.06 121 LEU A N 1
ATOM 996 C CA . LEU A 1 121 ? 1.855 -13.689 2.362 1.00 98.06 121 LEU A CA 1
ATOM 997 C C . LEU A 1 121 ? 0.991 -14.683 3.149 1.00 98.06 121 LEU A C 1
ATOM 999 O O . LEU A 1 121 ? 0.337 -14.295 4.116 1.00 98.06 121 LEU A O 1
ATOM 1003 N N . ALA A 1 122 ? 1.059 -15.974 2.815 1.00 97.19 122 ALA A N 1
ATOM 1004 C CA . ALA A 1 122 ? 0.389 -17.020 3.585 1.00 97.19 122 ALA A CA 1
ATOM 1005 C C . ALA A 1 122 ? 0.893 -17.068 5.038 1.00 97.19 122 ALA A C 1
ATOM 1007 O O . ALA A 1 122 ? 0.103 -17.188 5.968 1.00 97.19 122 ALA A O 1
ATOM 1008 N N . SER A 1 123 ? 2.201 -16.908 5.258 1.00 98.12 123 SER A N 1
ATOM 1009 C CA . SER A 1 123 ? 2.781 -16.870 6.608 1.00 98.12 123 SER A CA 1
ATOM 1010 C C . SER A 1 123 ? 2.334 -15.645 7.412 1.00 98.12 123 SER A C 1
ATOM 1012 O O . SER A 1 123 ? 2.178 -15.747 8.628 1.00 98.12 123 SER A O 1
ATOM 1014 N N . ILE A 1 124 ? 2.130 -14.497 6.759 1.00 97.31 124 ILE A N 1
ATOM 1015 C CA . ILE A 1 124 ? 1.574 -13.288 7.383 1.00 97.31 124 ILE A CA 1
ATOM 1016 C C . ILE A 1 124 ? 0.117 -13.529 7.790 1.00 97.31 124 ILE A C 1
ATOM 1018 O O . ILE A 1 124 ? -0.229 -13.299 8.949 1.00 97.31 124 ILE A O 1
ATOM 1022 N N . ARG A 1 125 ? -0.708 -14.039 6.867 1.00 96.31 125 ARG A N 1
ATOM 1023 C CA . ARG A 1 125 ? -2.126 -14.350 7.103 1.00 96.31 125 ARG A CA 1
ATOM 1024 C C . ARG A 1 125 ? -2.310 -15.365 8.230 1.00 96.31 125 ARG A C 1
ATOM 1026 O O . ARG A 1 125 ? -3.129 -15.158 9.115 1.00 96.31 125 ARG A O 1
ATOM 1033 N N . ASP A 1 126 ? -1.495 -16.417 8.242 1.00 96.06 126 ASP A N 1
ATOM 1034 C CA . ASP A 1 126 ? -1.527 -17.467 9.266 1.00 96.06 126 ASP A CA 1
ATOM 1035 C C . ASP A 1 126 ? -0.908 -17.022 10.613 1.00 96.06 126 ASP A C 1
ATOM 1037 O O . ASP A 1 126 ? -0.785 -17.831 11.533 1.00 96.06 126 ASP A O 1
ATOM 1041 N N . GLY A 1 127 ? -0.435 -15.775 10.737 1.00 95.38 127 GLY A N 1
ATOM 1042 C CA . GLY A 1 127 ? 0.180 -15.254 11.964 1.00 95.38 127 GLY A CA 1
ATOM 1043 C C . GLY A 1 127 ? 1.563 -15.833 12.295 1.00 95.38 127 GLY A C 1
ATOM 1044 O O . GLY A 1 127 ? 2.089 -15.588 13.381 1.00 95.38 127 GLY A O 1
ATOM 1045 N N . LYS A 1 128 ? 2.187 -16.568 11.365 1.00 97.44 128 LYS A N 1
ATOM 1046 C CA . LYS A 1 128 ? 3.526 -17.172 11.518 1.00 97.44 128 LYS A CA 1
ATOM 1047 C C . LYS A 1 128 ? 4.648 -16.137 11.467 1.00 97.44 128 LYS A C 1
ATOM 1049 O O . LYS A 1 128 ? 5.746 -16.394 11.952 1.00 97.44 128 LYS A O 1
ATOM 1054 N N . THR A 1 129 ? 4.390 -14.971 10.879 1.00 96.25 129 THR A N 1
ATOM 1055 C CA . THR A 1 129 ? 5.319 -13.839 10.874 1.00 96.25 129 THR A CA 1
ATOM 1056 C C . THR A 1 129 ? 4.594 -12.517 11.094 1.00 96.25 129 THR A C 1
ATOM 1058 O O . THR A 1 129 ? 3.437 -12.327 10.724 1.00 96.25 129 THR A O 1
ATOM 1061 N N . GLN A 1 130 ? 5.316 -11.581 11.699 1.00 94.06 130 GLN A N 1
ATOM 1062 C CA . GLN A 1 130 ? 4.843 -10.237 12.014 1.00 94.06 130 GLN A CA 1
ATOM 1063 C C . GLN A 1 130 ? 5.380 -9.184 11.036 1.00 94.06 130 GLN A C 1
ATOM 1065 O O . GLN A 1 130 ? 5.155 -7.995 11.244 1.00 94.06 130 GLN A O 1
ATOM 1070 N N . THR A 1 131 ? 6.102 -9.595 9.984 1.00 96.00 131 THR A N 1
ATOM 1071 C CA . THR A 1 131 ? 6.567 -8.649 8.963 1.00 96.00 131 THR A CA 1
ATOM 1072 C C . THR A 1 131 ? 5.393 -8.075 8.174 1.00 96.00 131 THR A C 1
ATOM 1074 O O . THR A 1 131 ? 4.400 -8.758 7.914 1.00 96.00 131 THR A O 1
ATOM 1077 N N . ARG A 1 132 ? 5.515 -6.804 7.798 1.00 97.25 132 ARG A N 1
ATOM 1078 C CA . ARG A 1 132 ? 4.577 -6.079 6.929 1.00 97.25 132 ARG A CA 1
ATOM 1079 C C . ARG A 1 132 ? 5.293 -5.297 5.834 1.00 97.25 132 ARG A C 1
ATOM 1081 O O . ARG A 1 132 ? 4.686 -4.468 5.168 1.00 97.25 132 ARG A O 1
ATOM 1088 N N . ILE A 1 133 ? 6.586 -5.553 5.663 1.00 97.25 133 ILE A N 1
ATOM 1089 C CA . ILE A 1 133 ? 7.416 -4.909 4.654 1.00 97.25 133 ILE A CA 1
ATOM 1090 C C . ILE A 1 133 ? 8.057 -6.003 3.810 1.00 97.25 133 ILE A C 1
ATOM 1092 O O . ILE A 1 133 ? 8.649 -6.947 4.340 1.00 97.25 133 ILE A O 1
ATOM 1096 N N . VAL A 1 134 ? 7.930 -5.860 2.497 1.00 97.00 134 VAL A N 1
ATOM 1097 C CA . VAL A 1 134 ? 8.555 -6.711 1.487 1.00 97.00 134 VAL A CA 1
ATOM 1098 C C . VAL A 1 134 ? 9.366 -5.816 0.559 1.00 97.00 134 VAL A C 1
ATOM 1100 O O . VAL A 1 134 ? 8.948 -4.710 0.233 1.00 97.00 134 VAL A O 1
ATOM 1103 N N . CYS A 1 135 ? 10.538 -6.277 0.137 1.00 95.81 135 CYS A N 1
ATOM 1104 C CA . CYS A 1 135 ? 11.377 -5.542 -0.800 1.00 95.81 135 CYS A CA 1
ATOM 1105 C C . CYS A 1 135 ? 11.904 -6.491 -1.874 1.00 95.81 135 CYS A C 1
ATOM 1107 O O . CYS A 1 135 ? 12.497 -7.524 -1.553 1.00 95.81 135 CYS A O 1
ATOM 1109 N N . PHE A 1 136 ? 11.695 -6.142 -3.142 1.00 95.19 136 PHE A N 1
ATOM 1110 C CA . PHE A 1 136 ? 12.346 -6.802 -4.264 1.00 95.19 136 PHE A CA 1
ATOM 1111 C C . PHE A 1 136 ? 13.603 -6.017 -4.619 1.00 95.19 136 PHE A C 1
ATOM 1113 O O . PHE A 1 136 ? 13.536 -4.923 -5.164 1.00 95.19 136 PHE A O 1
ATOM 1120 N N . THR A 1 137 ? 14.768 -6.583 -4.321 1.00 90.81 137 THR A N 1
ATOM 1121 C CA . THR A 1 137 ? 16.052 -5.963 -4.650 1.00 90.81 137 THR A CA 1
ATOM 1122 C C . THR A 1 137 ? 16.566 -6.447 -6.006 1.00 90.81 137 THR A C 1
ATOM 1124 O O . THR A 1 137 ? 16.226 -7.530 -6.491 1.00 90.81 137 THR A O 1
ATOM 1127 N N . GLY A 1 138 ? 17.389 -5.627 -6.659 1.00 88.44 138 GLY A N 1
ATOM 1128 C CA . GLY A 1 138 ? 18.042 -5.978 -7.920 1.00 88.44 138 GLY A CA 1
ATOM 1129 C C . GLY A 1 138 ? 18.271 -4.773 -8.824 1.00 88.44 138 GLY A C 1
ATOM 1130 O O . GLY A 1 138 ? 17.621 -3.737 -8.674 1.00 88.44 138 GLY A O 1
ATOM 1131 N N . GLY A 1 139 ? 19.184 -4.920 -9.785 1.00 86.25 139 GLY A N 1
ATOM 1132 C CA . GLY A 1 139 ? 19.505 -3.867 -10.748 1.00 86.25 139 GLY A CA 1
ATOM 1133 C C . GLY A 1 139 ? 18.315 -3.454 -11.622 1.00 86.25 139 GLY A C 1
ATOM 1134 O O . GLY A 1 139 ? 17.282 -4.133 -11.688 1.00 86.25 139 GLY A O 1
ATOM 1135 N N . SER A 1 140 ? 18.453 -2.321 -12.310 1.00 84.94 140 SER A N 1
ATOM 1136 C CA . SER A 1 140 ? 17.513 -1.949 -13.373 1.00 84.94 140 SER A CA 1
ATOM 1137 C C . SER A 1 140 ? 17.515 -3.011 -14.482 1.00 84.94 140 SER A C 1
ATOM 1139 O O . SER A 1 140 ? 18.532 -3.661 -14.723 1.00 84.94 140 SER A O 1
ATOM 1141 N N . GLY A 1 141 ? 16.361 -3.248 -15.108 1.00 85.31 141 GLY A N 1
ATOM 1142 C CA . GLY A 1 141 ? 16.192 -4.284 -16.137 1.00 85.31 141 GLY A CA 1
ATOM 1143 C C . GLY A 1 141 ? 16.053 -5.718 -15.611 1.00 85.31 141 GLY A C 1
ATOM 1144 O O . GLY A 1 141 ? 15.839 -6.638 -16.390 1.00 85.31 141 GLY A O 1
ATOM 1145 N N . PHE A 1 142 ? 16.104 -5.944 -14.294 1.00 89.25 142 PHE A N 1
ATOM 1146 C CA . PHE A 1 142 ? 16.001 -7.298 -13.733 1.00 89.25 142 PHE A CA 1
ATOM 1147 C C . PHE A 1 142 ? 14.560 -7.845 -13.746 1.00 89.25 142 PHE A C 1
ATOM 1149 O O . PHE A 1 142 ? 14.351 -9.009 -13.419 1.00 89.25 142 PHE A O 1
ATOM 1156 N N . GLY A 1 143 ? 13.563 -7.037 -14.119 1.00 91.62 143 GLY A N 1
ATOM 1157 C CA . GLY A 1 143 ? 12.156 -7.450 -14.171 1.00 91.62 143 GLY A CA 1
ATOM 1158 C C . GLY A 1 143 ? 11.432 -7.384 -12.823 1.00 91.62 143 GLY A C 1
ATOM 1159 O O . GLY A 1 143 ? 10.562 -8.210 -12.566 1.00 91.62 143 GLY A O 1
ATOM 1160 N N . LYS A 1 144 ? 11.794 -6.434 -11.947 1.00 94.50 144 LYS A N 1
ATOM 1161 C CA . LYS A 1 144 ? 11.123 -6.201 -10.649 1.00 94.50 144 LYS A CA 1
ATOM 1162 C C . LYS A 1 144 ? 9.695 -5.684 -10.844 1.00 94.50 144 LYS A C 1
ATOM 1164 O O . LYS A 1 144 ? 8.745 -6.296 -10.375 1.00 94.50 144 LYS A O 1
ATOM 1169 N N . SER A 1 145 ? 9.550 -4.636 -11.642 1.00 95.31 145 SER A N 1
ATOM 1170 C CA . SER A 1 145 ? 8.263 -4.049 -12.005 1.00 95.31 145 SER A CA 1
ATOM 1171 C C . SER A 1 145 ? 7.371 -5.054 -12.752 1.00 95.31 145 SER A C 1
ATOM 1173 O O . SER A 1 145 ? 6.205 -5.223 -12.409 1.00 95.31 145 SER A O 1
ATOM 1175 N N . SER A 1 146 ? 7.932 -5.812 -13.708 1.00 95.31 146 SER A N 1
ATOM 1176 C CA . SER A 1 146 ? 7.201 -6.889 -14.398 1.00 95.31 146 SER A CA 1
ATOM 1177 C C . SER A 1 146 ? 6.766 -8.011 -13.448 1.00 95.31 146 SER A C 1
ATOM 1179 O O . SER A 1 146 ? 5.682 -8.562 -13.611 1.00 95.31 146 SER A O 1
ATOM 1181 N N . LEU A 1 147 ? 7.579 -8.333 -12.430 1.00 96.62 147 LEU A N 1
ATOM 1182 C CA . LEU A 1 147 ? 7.206 -9.288 -11.384 1.00 96.62 147 LEU A CA 1
ATOM 1183 C C . LEU A 1 147 ? 6.003 -8.782 -10.581 1.00 96.62 147 LEU A C 1
ATOM 1185 O O . LEU A 1 147 ? 5.080 -9.555 -10.359 1.00 96.62 147 LEU A O 1
ATOM 1189 N N . VAL A 1 148 ? 5.978 -7.507 -10.181 1.00 97.12 148 VAL A N 1
ATOM 1190 C CA . VAL A 1 148 ? 4.820 -6.912 -9.485 1.00 97.12 148 VAL A CA 1
ATOM 1191 C C . VAL A 1 148 ? 3.566 -7.003 -10.351 1.00 97.12 148 VAL A C 1
ATOM 1193 O O . VAL A 1 148 ? 2.540 -7.493 -9.888 1.00 97.12 148 VAL A O 1
ATOM 1196 N N . VAL A 1 149 ? 3.662 -6.618 -11.628 1.00 96.31 149 VAL A N 1
ATOM 1197 C CA . VAL A 1 149 ? 2.547 -6.705 -12.585 1.00 96.31 149 VAL A CA 1
ATOM 1198 C C . VAL A 1 149 ? 2.038 -8.145 -12.720 1.00 96.31 149 VAL A C 1
ATOM 1200 O O . VAL A 1 149 ? 0.826 -8.368 -12.697 1.00 96.31 149 VAL A O 1
ATOM 1203 N N . LYS A 1 150 ? 2.947 -9.128 -12.792 1.00 96.88 150 LYS A N 1
ATOM 1204 C CA . LYS A 1 150 ? 2.601 -10.553 -12.814 1.00 96.88 150 LYS A CA 1
ATOM 1205 C C . LYS A 1 150 ? 1.900 -11.002 -11.531 1.00 96.88 150 LYS A C 1
ATOM 1207 O O . LYS A 1 150 ? 0.862 -11.644 -11.616 1.00 96.88 150 LYS A O 1
ATOM 1212 N N . LEU A 1 151 ? 2.429 -10.649 -10.359 1.00 97.56 151 LEU A N 1
ATOM 1213 C CA . LEU A 1 151 ? 1.851 -11.025 -9.064 1.00 97.56 151 LEU A CA 1
ATOM 1214 C C . LEU A 1 151 ? 0.446 -10.443 -8.875 1.00 97.56 151 LEU A C 1
ATOM 1216 O O . LEU A 1 151 ? -0.445 -11.144 -8.400 1.00 97.56 151 LEU A O 1
ATOM 1220 N N . THR A 1 152 ? 0.235 -9.186 -9.270 1.00 96.62 152 THR A N 1
ATOM 1221 C CA . THR A 1 152 ? -1.086 -8.547 -9.231 1.00 96.62 152 THR A CA 1
ATOM 1222 C C . THR A 1 152 ? -2.083 -9.276 -10.134 1.00 96.62 152 THR A C 1
ATOM 1224 O O . THR A 1 152 ? -3.220 -9.508 -9.724 1.00 96.62 152 THR A O 1
ATOM 1227 N N . GLU A 1 153 ? -1.669 -9.673 -11.341 1.00 96.38 153 GLU A N 1
ATOM 1228 C CA . GLU A 1 153 ? -2.520 -10.432 -12.265 1.00 96.38 153 GLU A CA 1
ATOM 1229 C C . GLU A 1 153 ? -2.832 -11.840 -11.739 1.00 96.38 153 GLU A C 1
ATOM 1231 O O . GLU A 1 153 ? -3.995 -12.236 -11.683 1.00 96.38 153 GLU A O 1
ATOM 1236 N N . ASP A 1 154 ? -1.813 -12.568 -11.277 1.00 96.06 154 ASP A N 1
ATOM 1237 C CA . ASP A 1 154 ? -1.970 -13.913 -10.717 1.00 96.06 154 ASP A CA 1
ATOM 1238 C C . ASP A 1 154 ? -2.884 -13.906 -9.487 1.00 96.06 154 ASP A C 1
ATOM 1240 O O . ASP A 1 154 ? -3.685 -14.826 -9.310 1.00 96.06 154 ASP A O 1
ATOM 1244 N N . CYS A 1 155 ? -2.808 -12.851 -8.665 1.00 97.44 155 CYS A N 1
ATOM 1245 C CA . CYS A 1 155 ? -3.727 -12.652 -7.551 1.00 97.44 155 CYS A CA 1
ATOM 1246 C C . CYS A 1 155 ? -5.172 -12.609 -8.047 1.00 97.44 155 CYS A C 1
ATOM 1248 O O . CYS A 1 155 ? -5.988 -13.399 -7.592 1.00 97.44 155 CYS A O 1
ATOM 1250 N N . ARG A 1 156 ? -5.471 -11.733 -9.018 1.00 95.62 156 ARG A N 1
ATOM 1251 C CA . ARG A 1 156 ? -6.828 -11.516 -9.548 1.00 95.62 156 ARG A CA 1
ATOM 1252 C C . ARG A 1 156 ? -7.420 -12.756 -10.213 1.00 95.62 156 ARG A C 1
ATOM 1254 O O . ARG A 1 156 ? -8.624 -12.979 -10.109 1.00 95.62 156 ARG A O 1
ATOM 1261 N N . GLN A 1 157 ? -6.593 -13.540 -10.900 1.00 95.62 157 GLN A N 1
ATOM 1262 C CA . GLN A 1 157 ? -7.035 -14.726 -11.636 1.00 95.62 157 GLN A CA 1
ATOM 1263 C C . GLN A 1 157 ? -7.224 -15.959 -10.741 1.00 95.62 157 GLN A C 1
ATOM 1265 O O . GLN A 1 157 ? -7.969 -16.871 -11.097 1.00 95.62 157 GLN A O 1
ATOM 1270 N N . ASN A 1 158 ? -6.566 -16.012 -9.582 1.00 96.25 158 ASN A N 1
ATOM 1271 C CA . ASN A 1 158 ? -6.652 -17.146 -8.670 1.00 96.25 158 ASN A CA 1
ATOM 1272 C C . ASN A 1 158 ? -7.708 -16.901 -7.581 1.00 96.25 158 ASN A C 1
ATOM 1274 O O . ASN A 1 158 ? -7.529 -16.040 -6.726 1.00 96.25 158 ASN A O 1
ATOM 1278 N N . GLU A 1 159 ? -8.777 -17.705 -7.569 1.00 93.94 159 GLU A N 1
ATOM 1279 C CA . GLU A 1 159 ? -9.900 -17.580 -6.620 1.00 93.94 159 GLU A CA 1
ATOM 1280 C C . GLU A 1 159 ? -9.477 -17.557 -5.144 1.00 93.94 159 GLU A C 1
ATOM 1282 O O . GLU A 1 159 ? -10.016 -16.779 -4.360 1.00 93.94 159 GLU A O 1
ATOM 1287 N N . ALA A 1 160 ? -8.501 -18.384 -4.760 1.00 92.94 160 ALA A N 1
ATOM 1288 C CA . ALA A 1 160 ? -8.028 -18.428 -3.381 1.00 92.94 160 ALA A CA 1
ATOM 1289 C C . ALA A 1 160 ? -7.201 -17.181 -3.035 1.00 92.94 160 ALA A C 1
ATOM 1291 O O . ALA A 1 160 ? -7.358 -16.617 -1.956 1.00 92.94 160 ALA A O 1
ATOM 1292 N N . LEU A 1 161 ? -6.345 -16.721 -3.954 1.00 96.12 161 LEU A N 1
ATOM 1293 C CA . LEU A 1 161 ? -5.517 -15.537 -3.718 1.00 96.12 161 LEU A CA 1
ATOM 1294 C C . LEU A 1 161 ? -6.348 -14.256 -3.712 1.00 96.12 161 LEU A C 1
ATOM 1296 O O . LEU A 1 161 ? -6.215 -13.482 -2.771 1.00 96.12 161 LEU A O 1
ATOM 1300 N N . LYS A 1 162 ? -7.234 -14.051 -4.696 1.00 96.12 162 LYS A N 1
ATOM 1301 C CA . LYS A 1 162 ? -8.082 -12.849 -4.765 1.00 96.12 162 LYS A CA 1
ATOM 1302 C C . LYS A 1 162 ? -9.064 -12.737 -3.602 1.00 96.12 162 LYS A C 1
ATOM 1304 O O . LYS A 1 162 ? -9.542 -11.644 -3.322 1.00 96.12 162 LYS A O 1
ATOM 1309 N N . HIS A 1 163 ? -9.412 -13.857 -2.962 1.00 96.19 163 HIS A N 1
ATOM 1310 C CA . HIS A 1 163 ? -10.239 -13.842 -1.760 1.00 96.19 163 HIS A CA 1
ATOM 1311 C C . HIS A 1 163 ? -9.465 -13.288 -0.558 1.00 96.19 163 HIS A C 1
ATOM 1313 O O . HIS A 1 163 ? -10.024 -12.528 0.229 1.00 96.19 163 HIS A O 1
ATOM 1319 N N . ASP A 1 164 ? -8.191 -13.657 -0.423 1.00 97.56 164 ASP A N 1
ATOM 1320 C CA . ASP A 1 164 ? -7.384 -13.363 0.764 1.00 97.56 164 ASP A CA 1
ATOM 1321 C C . ASP A 1 164 ? -6.550 -12.084 0.628 1.00 97.56 164 ASP A C 1
ATOM 1323 O O . ASP A 1 164 ? -6.244 -11.424 1.625 1.00 97.56 164 ASP A O 1
ATOM 1327 N N . PHE A 1 165 ? -6.164 -11.724 -0.595 1.00 98.50 165 PHE A N 1
ATOM 1328 C CA . PHE A 1 165 ? -5.206 -10.664 -0.874 1.00 98.50 165 PHE A CA 1
ATOM 1329 C C . PHE A 1 165 ? -5.704 -9.715 -1.957 1.00 98.50 165 PHE A C 1
ATOM 1331 O O . PHE A 1 165 ? -6.247 -10.120 -2.983 1.00 98.50 165 PHE A O 1
ATOM 1338 N N . TYR A 1 166 ? -5.408 -8.436 -1.760 1.00 98.56 166 TYR A N 1
ATOM 1339 C CA . TYR A 1 166 ? -5.622 -7.392 -2.748 1.00 98.56 166 TYR A CA 1
ATOM 1340 C C . TYR A 1 166 ? -4.314 -6.649 -2.997 1.00 98.56 166 TYR A C 1
ATOM 1342 O O . TYR A 1 166 ? -3.741 -6.052 -2.085 1.00 98.56 166 TYR A O 1
ATOM 1350 N N . LEU A 1 167 ? -3.817 -6.720 -4.232 1.00 98.50 167 LEU A N 1
ATOM 1351 C CA . LEU A 1 167 ? -2.549 -6.118 -4.639 1.00 98.50 167 LEU A CA 1
ATOM 1352 C C . LEU A 1 167 ? -2.813 -4.821 -5.406 1.00 98.50 167 LEU A C 1
ATOM 1354 O O . LEU A 1 167 ? -3.565 -4.804 -6.383 1.00 98.50 167 LEU A O 1
ATOM 1358 N N . TYR A 1 168 ? -2.162 -3.747 -4.970 1.00 98.38 168 TYR A N 1
ATOM 1359 C CA . TYR A 1 168 ? -2.234 -2.424 -5.577 1.00 98.38 168 TYR A CA 1
ATOM 1360 C C . TYR A 1 168 ? -0.826 -1.919 -5.879 1.00 98.38 168 TYR A C 1
ATOM 1362 O O . TYR A 1 168 ? 0.015 -1.859 -4.986 1.00 98.38 168 TYR A O 1
ATOM 1370 N N . ASP A 1 169 ? -0.557 -1.566 -7.131 1.00 97.25 169 ASP A N 1
ATOM 1371 C CA . ASP A 1 169 ? 0.753 -1.105 -7.580 1.00 97.25 169 ASP A CA 1
ATOM 1372 C C . ASP A 1 169 ? 0.786 0.407 -7.844 1.00 97.25 169 ASP A C 1
ATOM 1374 O O . ASP A 1 169 ? -0.186 1.004 -8.311 1.00 97.25 169 ASP A O 1
ATOM 1378 N N . VAL A 1 170 ? 1.917 1.027 -7.508 1.00 97.94 170 VAL A N 1
ATOM 1379 C CA . VAL A 1 170 ? 2.152 2.472 -7.563 1.00 97.94 170 VAL A CA 1
ATOM 1380 C C . VAL A 1 170 ? 3.518 2.743 -8.182 1.00 97.94 170 VAL A C 1
ATOM 1382 O O . VAL A 1 170 ? 4.526 2.213 -7.722 1.00 97.94 170 VAL A O 1
ATOM 1385 N N . ASP A 1 171 ? 3.563 3.624 -9.179 1.00 96.69 171 ASP A N 1
ATOM 1386 C CA . ASP A 1 171 ? 4.802 4.161 -9.744 1.00 96.69 171 ASP A CA 1
ATOM 1387 C C . ASP A 1 171 ? 5.223 5.421 -8.975 1.00 96.69 171 ASP A C 1
ATOM 1389 O O . ASP A 1 171 ? 4.617 6.495 -9.099 1.00 96.69 171 ASP A O 1
ATOM 1393 N N . VAL A 1 172 ? 6.292 5.298 -8.186 1.00 95.75 172 VAL A N 1
ATOM 1394 C CA . VAL A 1 172 ? 6.814 6.369 -7.324 1.00 95.75 172 VAL A CA 1
ATOM 1395 C C . VAL A 1 172 ? 7.316 7.571 -8.130 1.00 95.75 172 VAL A C 1
ATOM 1397 O O . VAL A 1 172 ? 7.399 8.677 -7.595 1.00 95.75 172 VAL A O 1
ATOM 1400 N N . ARG A 1 173 ? 7.584 7.432 -9.435 1.00 92.81 173 ARG A N 1
ATOM 1401 C CA . ARG A 1 173 ? 8.009 8.564 -10.280 1.00 92.81 173 ARG A CA 1
ATOM 1402 C C . ARG A 1 173 ? 6.943 9.654 -10.402 1.00 92.81 173 ARG A C 1
ATOM 1404 O O . ARG A 1 173 ? 7.286 10.781 -10.756 1.00 92.81 173 ARG A O 1
ATOM 1411 N N . SER A 1 174 ? 5.683 9.340 -10.095 1.00 93.94 174 SER A N 1
ATOM 1412 C CA . SER A 1 174 ? 4.587 10.316 -10.039 1.00 93.94 174 SER A CA 1
ATOM 1413 C C . SER A 1 174 ? 4.585 11.192 -8.780 1.00 93.94 174 SER A C 1
ATOM 1415 O O . SER A 1 174 ? 3.895 12.213 -8.765 1.00 93.94 174 SER A O 1
ATOM 1417 N N . ALA A 1 175 ? 5.380 10.848 -7.759 1.00 93.06 175 ALA A N 1
ATOM 1418 C CA . ALA A 1 175 ? 5.417 11.559 -6.487 1.00 93.06 175 ALA A CA 1
ATOM 1419 C C . ALA A 1 175 ? 5.890 13.012 -6.631 1.00 93.06 175 ALA A C 1
ATOM 1421 O O . ALA A 1 175 ? 6.908 13.297 -7.271 1.00 93.06 175 ALA A O 1
ATOM 1422 N N . LYS A 1 176 ? 5.161 13.933 -5.987 1.00 87.44 176 LYS A N 1
ATOM 1423 C CA . LYS A 1 176 ? 5.458 15.375 -6.002 1.00 87.44 176 LYS A CA 1
ATOM 1424 C C . LYS A 1 176 ? 5.682 15.957 -4.613 1.00 87.44 176 LYS A C 1
ATOM 1426 O O . LYS A 1 176 ? 6.448 16.911 -4.493 1.00 87.44 176 LYS A O 1
ATOM 1431 N N . GLY A 1 177 ? 5.051 15.402 -3.581 1.00 88.81 177 GLY A N 1
ATOM 1432 C CA . GLY A 1 177 ? 5.161 15.910 -2.219 1.00 88.81 177 GLY A CA 1
ATOM 1433 C C . GLY A 1 177 ? 5.029 14.838 -1.142 1.00 88.81 177 GLY A C 1
ATOM 1434 O O . GLY A 1 177 ? 4.825 13.650 -1.399 1.00 88.81 177 GLY A O 1
ATOM 1435 N N . ALA A 1 178 ? 5.190 15.273 0.107 1.00 87.56 178 ALA A N 1
ATOM 1436 C CA . ALA A 1 178 ? 5.207 14.400 1.280 1.00 87.56 178 ALA A CA 1
ATOM 1437 C C . ALA A 1 178 ? 3.871 13.670 1.531 1.00 87.56 178 ALA A C 1
ATOM 1439 O O . ALA A 1 178 ? 3.849 12.676 2.253 1.00 87.56 178 ALA A O 1
ATOM 1440 N N . PHE A 1 179 ? 2.761 14.110 0.926 1.00 90.69 179 PHE A N 1
ATOM 1441 C CA . PHE A 1 179 ? 1.461 13.455 1.097 1.00 90.69 179 PHE A CA 1
ATOM 1442 C C . PHE A 1 179 ? 1.240 12.288 0.138 1.00 90.69 179 PHE A C 1
ATOM 1444 O O . PHE A 1 179 ? 0.289 11.527 0.329 1.00 90.69 179 PHE A O 1
ATOM 1451 N N . PHE A 1 180 ? 2.132 12.101 -0.839 1.00 93.88 180 PHE A N 1
ATOM 1452 C CA . PHE A 1 180 ? 2.053 11.039 -1.837 1.00 93.88 180 PHE A CA 1
ATOM 1453 C C . PHE A 1 180 ? 1.811 9.654 -1.222 1.00 93.88 180 PHE A C 1
ATOM 1455 O O . PHE A 1 180 ? 0.906 8.940 -1.644 1.00 93.88 180 PHE A O 1
ATOM 1462 N N . VAL A 1 181 ? 2.571 9.290 -0.182 1.00 95.06 181 VAL A N 1
ATOM 1463 C CA . VAL A 1 181 ? 2.501 7.956 0.444 1.00 95.06 181 VAL A CA 1
ATOM 1464 C C . VAL A 1 181 ? 1.131 7.713 1.079 1.00 95.06 181 VAL A C 1
ATOM 1466 O O . VAL A 1 181 ? 0.509 6.675 0.853 1.00 95.06 181 VAL A O 1
ATOM 1469 N N . LYS A 1 182 ? 0.623 8.700 1.830 1.00 94.44 182 LYS A N 1
ATOM 1470 C CA . LYS A 1 182 ? -0.711 8.638 2.442 1.00 94.44 182 LYS A CA 1
ATOM 1471 C C . LYS A 1 182 ? -1.797 8.570 1.368 1.00 94.44 182 LYS A C 1
ATOM 1473 O O . LYS A 1 182 ? -2.677 7.718 1.461 1.00 94.44 182 LYS A O 1
ATOM 1478 N N . LYS A 1 183 ? -1.703 9.398 0.318 1.00 95.06 183 LYS A N 1
ATOM 1479 C CA . LYS A 1 183 ? -2.648 9.382 -0.809 1.00 95.06 183 LYS A CA 1
ATOM 1480 C C . LYS A 1 183 ? -2.667 8.025 -1.509 1.00 95.06 183 LYS A C 1
ATOM 1482 O O . LYS A 1 183 ? -3.743 7.509 -1.788 1.00 95.06 183 LYS A O 1
ATOM 1487 N N . ALA A 1 184 ? -1.502 7.429 -1.756 1.00 97.19 184 ALA A N 1
ATOM 1488 C CA . ALA A 1 184 ? -1.388 6.130 -2.407 1.00 97.19 184 ALA A CA 1
ATOM 1489 C C . ALA A 1 184 ? -2.090 5.021 -1.611 1.00 97.19 184 ALA A C 1
ATOM 1491 O O . ALA A 1 184 ? -2.854 4.246 -2.183 1.00 97.19 184 ALA A O 1
ATOM 1492 N N . ILE A 1 185 ? -1.904 4.988 -0.289 1.00 97.62 185 ILE A N 1
ATOM 1493 C CA . ILE A 1 185 ? -2.568 4.002 0.574 1.00 97.62 185 ILE A CA 1
ATOM 1494 C C . ILE A 1 185 ? -4.073 4.269 0.676 1.00 97.62 185 ILE A C 1
ATOM 1496 O O . ILE A 1 185 ? -4.862 3.326 0.609 1.00 97.62 185 ILE A O 1
ATOM 1500 N N . MET A 1 186 ? -4.492 5.535 0.780 1.00 96.50 186 MET A N 1
ATOM 1501 C CA . MET A 1 186 ? -5.913 5.894 0.741 1.00 96.50 186 MET A CA 1
ATOM 1502 C C . MET A 1 186 ? -6.584 5.405 -0.544 1.00 96.50 186 MET A C 1
ATOM 1504 O O . MET A 1 186 ? -7.662 4.826 -0.482 1.00 96.50 186 MET A O 1
ATOM 1508 N N . LEU A 1 187 ? -5.944 5.615 -1.699 1.00 97.38 187 LEU A N 1
ATOM 1509 C CA . LEU A 1 187 ? -6.459 5.166 -2.993 1.00 97.38 187 LEU A CA 1
ATOM 1510 C C . LEU A 1 187 ? -6.494 3.640 -3.096 1.00 97.38 187 LEU A C 1
ATOM 1512 O O . LEU A 1 187 ? -7.468 3.102 -3.612 1.00 97.38 187 LEU A O 1
ATOM 1516 N N . ALA A 1 188 ? -5.486 2.940 -2.569 1.00 98.31 188 ALA A N 1
ATOM 1517 C CA . ALA A 1 188 ? -5.477 1.479 -2.528 1.00 98.31 188 ALA A CA 1
ATOM 1518 C C . ALA A 1 188 ? -6.661 0.925 -1.718 1.00 98.31 188 ALA A C 1
ATOM 1520 O O . ALA A 1 188 ? -7.378 0.046 -2.194 1.00 98.31 188 ALA A O 1
ATOM 1521 N N . LEU A 1 189 ? -6.896 1.478 -0.522 1.00 98.38 189 LEU A N 1
ATOM 1522 C CA . LEU A 1 189 ? -8.029 1.115 0.333 1.00 98.38 189 LEU A CA 1
ATOM 1523 C C . LEU A 1 189 ? -9.366 1.476 -0.319 1.00 98.38 189 LEU A C 1
ATOM 1525 O O . LEU A 1 189 ? -10.280 0.658 -0.304 1.00 98.38 189 LEU A O 1
ATOM 1529 N N . GLN A 1 190 ? -9.481 2.672 -0.908 1.00 97.88 190 GLN A N 1
ATOM 1530 C CA . GLN A 1 190 ? -10.718 3.104 -1.562 1.00 97.88 190 GLN A CA 1
ATOM 1531 C C . GLN A 1 190 ? -11.053 2.182 -2.728 1.00 97.88 190 GLN A C 1
ATOM 1533 O O . GLN A 1 190 ? -12.174 1.705 -2.821 1.00 97.88 190 GLN A O 1
ATOM 1538 N N . LYS A 1 191 ? -10.067 1.857 -3.566 1.00 97.88 191 LYS A N 1
ATOM 1539 C CA . LYS A 1 191 ? -10.276 0.953 -4.694 1.00 97.88 191 LYS A CA 1
ATOM 1540 C C . LYS A 1 191 ? -10.678 -0.450 -4.232 1.00 97.88 191 LYS A C 1
ATOM 1542 O O . LYS A 1 191 ? -11.534 -1.066 -4.847 1.00 97.88 191 LYS A O 1
ATOM 1547 N N . ALA A 1 192 ? -10.119 -0.932 -3.121 1.00 98.19 192 ALA A N 1
ATOM 1548 C CA . ALA A 1 192 ? -10.531 -2.201 -2.527 1.00 98.19 192 ALA A CA 1
ATOM 1549 C C . ALA A 1 192 ? -11.977 -2.174 -1.986 1.00 98.19 192 ALA A C 1
ATOM 1551 O O . ALA A 1 192 ? -12.652 -3.201 -2.019 1.00 98.19 192 ALA A O 1
ATOM 1552 N N . VAL A 1 193 ? -12.471 -1.024 -1.512 1.00 98.19 193 VAL A N 1
ATOM 1553 C CA . VAL A 1 193 ? -13.897 -0.831 -1.187 1.00 98.19 193 VAL A CA 1
ATOM 1554 C C . VAL A 1 193 ? -14.740 -0.816 -2.464 1.00 98.19 193 VAL A C 1
ATOM 1556 O O . VAL A 1 193 ? -15.713 -1.558 -2.558 1.00 98.19 193 VAL A O 1
ATOM 1559 N N . ASP A 1 194 ? -14.343 -0.028 -3.464 1.00 97.31 194 ASP A N 1
ATOM 1560 C CA . ASP A 1 194 ? -15.080 0.134 -4.725 1.00 97.31 194 ASP A CA 1
ATOM 1561 C C . ASP A 1 194 ? -15.207 -1.195 -5.498 1.00 97.31 194 ASP A C 1
ATOM 1563 O O . ASP A 1 194 ? -16.228 -1.466 -6.129 1.00 97.31 194 ASP A O 1
ATOM 1567 N N . GLU A 1 195 ? -14.185 -2.052 -5.417 1.00 96.06 195 GLU A N 1
ATOM 1568 C CA . GLU A 1 195 ? -14.157 -3.393 -6.016 1.00 96.06 195 GLU A CA 1
ATOM 1569 C C . GLU A 1 195 ? -14.785 -4.478 -5.113 1.00 96.06 195 GLU A C 1
ATOM 1571 O O . GLU A 1 195 ? -14.738 -5.661 -5.445 1.00 96.06 195 GLU A O 1
ATOM 1576 N N . ASN A 1 196 ? -15.411 -4.098 -3.991 1.00 96.38 196 ASN A N 1
ATOM 1577 C CA . ASN A 1 196 ? -16.047 -4.987 -3.005 1.00 96.38 196 ASN A CA 1
ATOM 1578 C C . ASN A 1 196 ? -15.105 -6.028 -2.364 1.00 96.38 196 ASN A C 1
ATOM 1580 O O . ASN A 1 196 ? -15.558 -7.044 -1.832 1.00 96.38 196 ASN A O 1
ATOM 1584 N N . PHE A 1 197 ? -13.789 -5.795 -2.379 1.00 97.88 197 PHE A N 1
ATOM 1585 C CA . PHE A 1 197 ? -12.838 -6.612 -1.619 1.00 97.88 197 PHE A CA 1
ATOM 1586 C C . PHE A 1 197 ? -12.961 -6.343 -0.112 1.00 97.88 197 PHE A C 1
ATOM 1588 O O . PHE A 1 197 ? -12.909 -7.274 0.696 1.00 97.88 197 PHE A O 1
ATOM 1595 N N . ILE A 1 198 ? -13.169 -5.075 0.262 1.00 98.00 198 ILE A N 1
ATOM 1596 C CA . ILE A 1 198 ? -13.575 -4.670 1.610 1.00 98.00 198 ILE A CA 1
ATOM 1597 C C . ILE A 1 198 ? -15.084 -4.439 1.595 1.00 98.00 198 ILE A C 1
ATOM 1599 O O . ILE A 1 198 ? -15.559 -3.485 0.982 1.00 98.00 198 ILE A O 1
ATOM 1603 N N . ASP A 1 199 ? -15.832 -5.285 2.300 1.00 96.12 199 ASP A N 1
ATOM 1604 C CA . ASP A 1 199 ? -17.291 -5.179 2.406 1.00 96.12 199 ASP A CA 1
ATOM 1605 C C . ASP A 1 199 ? -17.695 -4.044 3.369 1.00 96.12 199 ASP A C 1
ATOM 1607 O O . ASP A 1 199 ? -18.018 -4.246 4.541 1.00 96.12 199 ASP A O 1
ATOM 1611 N N . LEU A 1 200 ? -17.563 -2.815 2.864 1.00 95.38 200 LEU A N 1
ATOM 1612 C CA . LEU A 1 200 ? -17.969 -1.554 3.478 1.00 95.38 200 LEU A CA 1
ATOM 1613 C C . LEU A 1 200 ? -18.626 -0.668 2.404 1.00 95.38 200 LEU A C 1
ATOM 1615 O O . LEU A 1 200 ? -18.026 0.323 1.979 1.00 95.38 200 LEU A O 1
ATOM 1619 N N . PRO A 1 201 ? -19.838 -1.013 1.934 1.00 90.56 201 PRO A N 1
ATOM 1620 C CA . PRO A 1 201 ? -20.492 -0.281 0.855 1.00 90.56 201 PRO A CA 1
ATOM 1621 C C . PRO A 1 201 ? -20.653 1.203 1.208 1.00 90.56 201 PRO A C 1
ATOM 1623 O O . PRO A 1 201 ? -20.925 1.555 2.356 1.00 90.56 201 PRO A O 1
ATOM 1626 N N . GLU A 1 202 ? -20.450 2.068 0.210 1.00 89.62 202 GLU A N 1
ATOM 1627 C CA . GLU A 1 202 ? -20.529 3.539 0.313 1.00 89.62 202 GLU A CA 1
ATOM 1628 C C . GLU A 1 202 ? -19.509 4.198 1.264 1.00 89.62 202 GLU A C 1
ATOM 1630 O O . GLU A 1 202 ? -19.497 5.424 1.419 1.00 89.62 202 GLU A O 1
ATOM 1635 N N . HIS A 1 203 ? -18.617 3.420 1.885 1.00 94.38 203 HIS A N 1
ATOM 1636 C CA . HIS A 1 203 ? -17.592 3.952 2.774 1.00 94.38 203 HIS A CA 1
ATOM 1637 C C . HIS A 1 203 ? -16.512 4.685 1.976 1.00 94.38 203 HIS A C 1
ATOM 1639 O O . HIS A 1 203 ? -15.883 4.129 1.076 1.00 94.38 203 HIS A O 1
ATOM 1645 N N . LYS A 1 204 ? -16.271 5.948 2.336 1.00 95.31 204 LYS A N 1
ATOM 1646 C CA . LYS A 1 204 ? -15.213 6.765 1.735 1.00 95.31 204 LYS A CA 1
ATOM 1647 C C . LYS A 1 204 ? -13.981 6.777 2.624 1.00 95.31 204 LYS A C 1
ATOM 1649 O O . LYS A 1 204 ? -14.032 7.242 3.765 1.00 95.31 204 LYS A O 1
ATOM 1654 N N . ILE A 1 205 ? -12.864 6.310 2.080 1.00 95.12 205 ILE A N 1
ATOM 1655 C CA . ILE A 1 205 ? -11.551 6.389 2.702 1.00 95.12 205 ILE A CA 1
ATOM 1656 C C . ILE A 1 205 ? -11.090 7.844 2.695 1.00 95.12 205 ILE A C 1
ATOM 1658 O O . ILE A 1 205 ? -10.900 8.463 1.650 1.00 95.12 205 ILE A O 1
ATOM 1662 N N . SER A 1 206 ? -10.904 8.393 3.888 1.00 90.62 206 SER A N 1
ATOM 1663 C CA . SER A 1 206 ? -10.522 9.786 4.111 1.00 90.62 206 SER A CA 1
ATOM 1664 C C . SER A 1 206 ? -9.510 9.868 5.241 1.00 90.62 206 SER A C 1
ATOM 1666 O O . SER A 1 206 ? -9.587 9.076 6.171 1.00 90.62 206 SER A O 1
ATOM 1668 N N . ILE A 1 207 ? -8.620 10.855 5.196 1.00 85.31 207 ILE A N 1
ATOM 1669 C CA . ILE A 1 207 ? -7.776 11.229 6.332 1.00 85.31 207 ILE A CA 1
ATOM 1670 C C . ILE A 1 207 ? -8.247 12.596 6.820 1.00 85.31 207 ILE A C 1
ATOM 1672 O O . ILE A 1 207 ? -8.361 13.534 6.033 1.00 85.31 207 ILE A O 1
ATOM 1676 N N . GLU A 1 208 ? -8.531 12.694 8.113 1.00 80.25 208 GLU A N 1
ATOM 1677 C CA . GLU A 1 208 ? -9.116 13.870 8.752 1.00 80.25 208 GLU A CA 1
ATOM 1678 C C . GLU A 1 208 ? -8.105 15.023 8.859 1.00 80.25 208 GLU A C 1
ATOM 1680 O O . GLU A 1 208 ? -8.477 16.192 8.778 1.00 80.25 208 GLU A O 1
ATOM 1685 N N . SER A 1 209 ? -6.813 14.708 9.006 1.00 79.62 209 SER A N 1
ATOM 1686 C CA . SER A 1 209 ? -5.726 15.691 9.043 1.00 79.62 209 SER A CA 1
ATOM 1687 C C . SER A 1 209 ? -4.434 15.144 8.437 1.00 79.62 209 SER A C 1
ATOM 1689 O O . SER A 1 209 ? -4.027 14.019 8.716 1.00 79.62 209 SER A O 1
ATOM 1691 N N . THR A 1 210 ? -3.721 15.959 7.658 1.00 73.06 210 THR A N 1
ATOM 1692 C CA . THR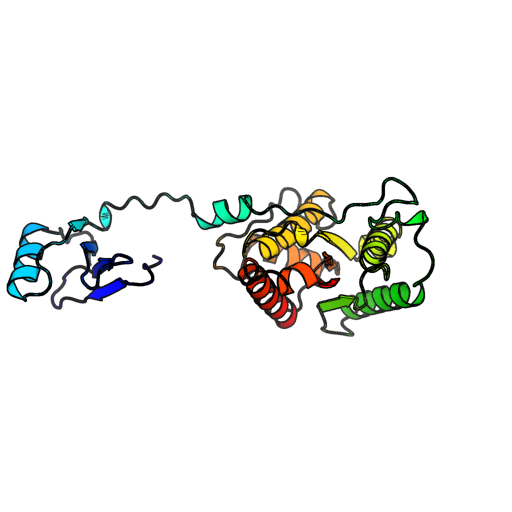 A 1 210 ? -2.424 15.568 7.083 1.00 73.06 210 THR A CA 1
ATOM 1693 C C . THR A 1 210 ? -1.329 15.353 8.124 1.00 73.06 210 THR A C 1
ATOM 1695 O O . THR A 1 210 ? -0.397 14.586 7.870 1.00 73.06 210 THR A O 1
ATOM 1698 N N . GLU A 1 211 ? -1.446 15.986 9.292 1.00 77.12 211 GLU A N 1
ATOM 1699 C CA . GLU A 1 211 ? -0.523 15.828 10.424 1.00 77.12 211 GLU A CA 1
ATOM 1700 C C . GLU A 1 211 ? -0.775 14.520 11.191 1.00 77.12 211 GLU A C 1
ATOM 1702 O O . GLU A 1 211 ? 0.082 14.055 11.940 1.00 77.12 211 GLU A O 1
ATOM 1707 N N . GLN A 1 212 ? -1.937 13.895 10.989 1.00 78.50 212 GLN A N 1
ATOM 1708 C CA . GLN A 1 212 ? -2.314 12.657 11.656 1.00 78.50 212 GLN A CA 1
ATOM 1709 C C . GLN A 1 212 ? -1.571 11.456 11.062 1.00 78.50 212 GLN A C 1
ATOM 1711 O O . GLN A 1 212 ? -1.386 11.345 9.848 1.00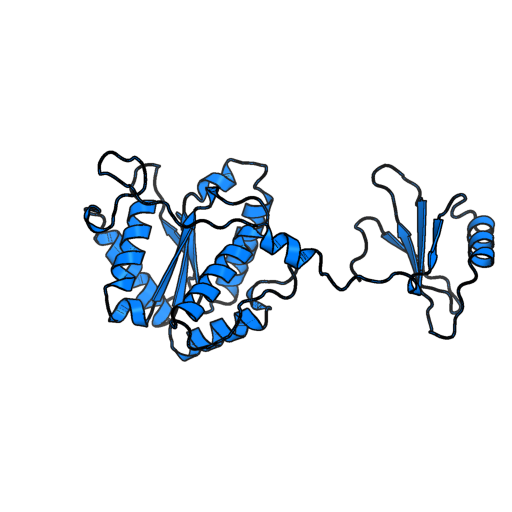 78.50 212 GLN A O 1
ATOM 1716 N N . GLN A 1 213 ? -1.169 10.531 11.927 1.00 87.12 213 GLN A N 1
ATOM 1717 C CA . GLN A 1 213 ? -0.674 9.210 11.538 1.00 87.12 213 GLN A CA 1
ATOM 1718 C C . GLN A 1 213 ? -1.779 8.389 10.847 1.00 87.12 213 GLN A C 1
ATOM 1720 O O . GLN A 1 213 ? -2.964 8.546 11.152 1.00 87.12 213 GLN A O 1
ATOM 1725 N N . LEU A 1 214 ? -1.404 7.537 9.892 1.00 89.38 214 LEU A N 1
ATOM 1726 C CA . LEU A 1 214 ? -2.333 6.889 8.961 1.00 89.38 214 LEU A CA 1
ATOM 1727 C C . LEU A 1 214 ? -3.397 6.057 9.693 1.00 89.38 214 LEU A C 1
ATOM 1729 O O . LEU A 1 214 ? -4.591 6.172 9.425 1.00 89.38 214 LEU A O 1
ATOM 1733 N N . PHE A 1 215 ? -2.970 5.249 10.655 1.00 91.06 215 PHE A N 1
ATOM 1734 C CA . PHE A 1 215 ? -3.808 4.325 11.407 1.00 91.06 215 PHE A CA 1
ATOM 1735 C C . PHE A 1 215 ? -4.572 4.989 12.540 1.00 91.06 215 PHE A C 1
ATOM 1737 O O . PHE A 1 215 ? -5.326 4.310 13.226 1.00 91.06 215 PHE A O 1
ATOM 1744 N N . TYR A 1 216 ? -4.429 6.300 12.749 1.00 89.56 216 TYR A N 1
ATOM 1745 C CA . TYR A 1 216 ? -5.293 7.036 13.670 1.00 89.56 216 TYR A CA 1
ATOM 1746 C C . TYR A 1 216 ? -6.575 7.535 13.006 1.00 89.56 216 TYR A C 1
ATOM 1748 O O . TYR A 1 216 ? -7.523 7.842 13.733 1.00 89.56 216 TYR A O 1
ATOM 1756 N N . SER A 1 217 ? -6.617 7.582 11.672 1.00 91.88 217 SER A N 1
ATOM 1757 C CA . SER A 1 217 ? -7.811 7.956 10.917 1.00 91.88 217 SER A CA 1
ATOM 1758 C C . SER A 1 217 ? -8.948 6.964 11.158 1.00 91.88 217 SER A C 1
ATOM 1760 O O . SER A 1 217 ? -8.758 5.754 11.028 1.00 91.88 217 SER A O 1
ATOM 1762 N N . GLN A 1 218 ? -10.144 7.457 11.487 1.00 92.12 218 GLN A N 1
ATOM 1763 C CA . GLN A 1 218 ? -11.288 6.593 11.796 1.00 92.12 218 GLN A CA 1
ATOM 1764 C C . GLN A 1 218 ? -11.763 5.835 10.558 1.00 92.12 218 GLN A C 1
ATOM 1766 O O . GLN A 1 218 ? -12.120 4.659 10.639 1.00 92.12 218 GLN A O 1
ATOM 1771 N N . SER A 1 219 ? -11.718 6.492 9.397 1.00 94.25 219 SER A N 1
ATOM 1772 C CA . SER A 1 219 ? -12.103 5.870 8.133 1.00 94.25 219 SER A CA 1
ATOM 1773 C C . SER A 1 219 ? -11.162 4.720 7.748 1.00 94.25 219 SER A C 1
ATOM 1775 O O . SER A 1 219 ? -11.630 3.657 7.335 1.00 94.25 219 SER A O 1
ATOM 1777 N N . ILE A 1 220 ? -9.851 4.892 7.953 1.00 96.12 220 ILE A N 1
ATOM 1778 C CA . ILE A 1 220 ? -8.849 3.847 7.696 1.00 96.12 220 ILE A CA 1
ATOM 1779 C C . ILE A 1 220 ? -8.938 2.727 8.736 1.00 96.12 220 ILE A C 1
ATOM 1781 O O . ILE A 1 220 ? -8.920 1.558 8.357 1.00 96.12 220 ILE A O 1
ATOM 1785 N N . LYS A 1 221 ? -9.089 3.055 10.028 1.00 95.88 221 LYS A N 1
ATOM 1786 C CA . LYS A 1 221 ? -9.280 2.054 11.093 1.00 95.88 221 LYS A CA 1
ATOM 1787 C C . LYS A 1 221 ? -10.433 1.115 10.781 1.00 95.88 221 LYS A C 1
ATOM 1789 O O . LYS A 1 221 ? -10.240 -0.093 10.804 1.00 95.88 221 LYS A O 1
ATOM 1794 N N . LYS A 1 222 ? -11.590 1.662 10.404 1.00 97.00 222 LYS A N 1
ATOM 1795 C CA . LYS A 1 222 ? -12.771 0.867 10.051 1.00 97.00 222 LYS A CA 1
ATOM 1796 C C . LYS A 1 222 ? -12.490 -0.112 8.902 1.00 97.00 222 LYS A C 1
ATOM 1798 O O . LYS A 1 222 ? -12.913 -1.265 8.957 1.00 97.00 222 LYS A O 1
ATOM 1803 N N . ALA A 1 223 ? -11.749 0.321 7.879 1.00 98.06 223 ALA A N 1
ATOM 1804 C CA . ALA A 1 223 ? -11.349 -0.543 6.768 1.00 98.06 223 ALA A CA 1
ATOM 1805 C C . ALA A 1 223 ? -10.382 -1.656 7.212 1.00 98.06 223 ALA A C 1
ATOM 1807 O O . ALA A 1 223 ? -10.560 -2.814 6.836 1.00 98.06 223 ALA A O 1
ATOM 1808 N N . LEU A 1 224 ? -9.392 -1.330 8.049 1.00 97.62 224 LEU A N 1
ATOM 1809 C CA . LEU A 1 224 ? -8.437 -2.302 8.595 1.00 97.62 224 LEU A CA 1
ATOM 1810 C C . LEU A 1 224 ? -9.101 -3.305 9.549 1.00 97.62 224 LEU A C 1
ATOM 1812 O O . LEU A 1 224 ? -8.789 -4.492 9.493 1.00 97.62 224 LEU A O 1
ATOM 1816 N N . GLU A 1 225 ? -10.049 -2.865 10.378 1.00 97.50 225 GLU A N 1
ATOM 1817 C CA . GLU A 1 225 ? -10.853 -3.733 11.247 1.00 97.50 225 GLU A CA 1
ATOM 1818 C C . GLU A 1 225 ? -11.681 -4.725 10.428 1.00 97.50 225 GLU A C 1
ATOM 1820 O O . GLU A 1 225 ? -11.710 -5.915 10.753 1.00 97.50 225 GLU A O 1
ATOM 1825 N N . LYS A 1 226 ? -12.292 -4.266 9.328 1.00 98.06 226 LYS A N 1
ATOM 1826 C CA . LYS A 1 226 ? -13.030 -5.144 8.415 1.00 98.06 226 LYS A CA 1
ATOM 1827 C C . LYS A 1 226 ? -12.109 -6.180 7.767 1.00 98.06 226 LYS A C 1
ATOM 1829 O O . LYS A 1 226 ? -12.385 -7.375 7.865 1.00 98.06 226 LYS A O 1
ATOM 1834 N N . LEU A 1 227 ? -10.977 -5.746 7.207 1.00 98.06 227 LEU A N 1
ATOM 1835 C CA . LEU A 1 227 ? -9.948 -6.638 6.655 1.00 98.06 227 LEU A CA 1
ATOM 1836 C C . LEU A 1 227 ? -9.496 -7.693 7.674 1.00 98.06 227 LEU A C 1
ATOM 1838 O O . LEU A 1 227 ? -9.397 -8.874 7.348 1.00 98.06 227 LEU A O 1
ATOM 1842 N N . LYS A 1 228 ? -9.275 -7.281 8.925 1.00 97.12 228 LYS A N 1
ATOM 1843 C CA . LYS A 1 228 ? -8.893 -8.170 10.023 1.00 97.12 228 LYS A CA 1
ATOM 1844 C C . LYS A 1 228 ? -9.972 -9.198 10.341 1.00 97.12 228 LYS A C 1
ATOM 1846 O O . LYS A 1 228 ? -9.650 -10.376 10.469 1.00 97.12 228 LYS A O 1
ATOM 1851 N N . SER A 1 229 ? -11.234 -8.772 10.430 1.00 97.19 229 SER A N 1
ATOM 1852 C CA . SER A 1 229 ? -12.363 -9.676 10.683 1.00 97.19 229 SER A CA 1
ATOM 1853 C C . SER A 1 229 ? -12.552 -10.712 9.573 1.00 97.19 229 SER A C 1
ATOM 1855 O O . SER A 1 229 ? -12.865 -11.863 9.865 1.00 97.19 229 SER A O 1
ATOM 1857 N N . ASP A 1 230 ? -12.261 -10.333 8.326 1.00 96.81 230 ASP A N 1
ATOM 1858 C CA . ASP A 1 230 ? -12.385 -11.206 7.157 1.00 96.81 230 ASP A CA 1
ATOM 1859 C C . ASP A 1 230 ? -11.092 -11.998 6.867 1.00 96.81 230 ASP A C 1
ATOM 1861 O O . ASP A 1 230 ? -11.045 -12.776 5.917 1.00 96.81 230 ASP A O 1
ATOM 1865 N N . CYS A 1 231 ? -10.031 -11.810 7.666 1.00 96.31 231 CYS A N 1
ATOM 1866 C CA . CYS A 1 231 ? -8.693 -12.380 7.439 1.00 96.31 231 CYS A CA 1
ATOM 1867 C C . CYS A 1 231 ? -8.092 -12.047 6.058 1.00 96.31 231 CYS A C 1
ATOM 1869 O O . CYS A 1 231 ? -7.306 -12.819 5.506 1.00 96.31 231 CYS A O 1
ATOM 1871 N N . ARG A 1 232 ? -8.427 -10.866 5.528 1.00 97.88 232 ARG A N 1
ATOM 187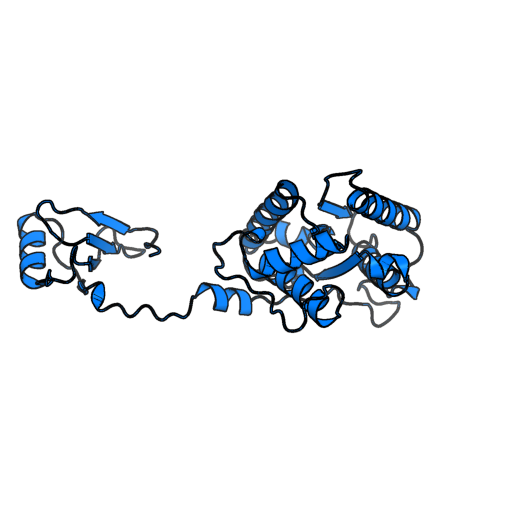2 C CA . ARG A 1 232 ? -7.983 -10.344 4.230 1.00 97.88 232 ARG A CA 1
ATOM 1873 C C . ARG A 1 232 ? -6.864 -9.327 4.384 1.00 97.88 232 ARG A C 1
ATOM 1875 O O . ARG A 1 232 ? -6.796 -8.642 5.399 1.00 97.88 232 ARG A O 1
ATOM 1882 N N . PHE A 1 233 ? -5.999 -9.191 3.385 1.00 98.50 233 PHE A N 1
ATOM 1883 C CA . PHE A 1 233 ? -4.844 -8.291 3.431 1.00 98.50 233 PHE A CA 1
ATOM 1884 C C . PHE A 1 233 ? -4.728 -7.439 2.171 1.00 98.50 233 PHE A C 1
ATOM 1886 O O . PHE A 1 233 ? -4.933 -7.922 1.058 1.00 98.50 233 PHE A O 1
ATOM 1893 N N . ILE A 1 234 ? -4.315 -6.184 2.344 1.00 98.56 234 ILE A N 1
ATOM 1894 C CA . ILE A 1 234 ? -3.901 -5.320 1.235 1.00 98.56 234 ILE A CA 1
ATOM 1895 C C . ILE A 1 234 ? -2.380 -5.281 1.149 1.00 98.56 234 ILE A C 1
ATOM 1897 O O . ILE A 1 234 ? -1.697 -5.093 2.156 1.00 98.56 234 ILE A O 1
ATOM 1901 N N . VAL A 1 235 ? -1.858 -5.403 -0.068 1.00 98.69 235 VAL A N 1
ATOM 1902 C CA . VAL A 1 235 ? -0.450 -5.183 -0.398 1.00 98.69 235 VAL A CA 1
ATOM 1903 C C . VAL A 1 235 ? -0.349 -3.971 -1.318 1.00 98.69 235 VAL A C 1
ATOM 1905 O O . VAL A 1 235 ? -0.919 -3.978 -2.407 1.00 98.69 235 VAL A O 1
ATOM 1908 N N . VAL A 1 236 ? 0.386 -2.941 -0.898 1.00 98.69 236 VAL A N 1
ATOM 1909 C CA . VAL A 1 236 ? 0.667 -1.754 -1.720 1.00 98.69 236 VAL A CA 1
ATOM 1910 C C . VAL A 1 236 ? 2.124 -1.791 -2.164 1.00 98.69 236 VAL A C 1
ATOM 1912 O O . VAL A 1 236 ? 3.023 -1.658 -1.335 1.00 98.69 236 VAL A O 1
ATOM 1915 N N . PHE A 1 237 ? 2.358 -1.980 -3.460 1.00 98.50 237 PHE A N 1
ATOM 1916 C CA . PHE A 1 237 ? 3.683 -1.949 -4.068 1.00 98.50 237 PHE A CA 1
ATOM 1917 C C . PHE A 1 237 ? 4.046 -0.541 -4.531 1.00 98.50 237 PHE A C 1
ATOM 1919 O O . PHE A 1 237 ? 3.295 0.081 -5.275 1.00 98.50 237 PHE A O 1
ATOM 1926 N N . PHE A 1 238 ? 5.228 -0.081 -4.141 1.00 97.69 238 PHE A N 1
ATOM 1927 C CA . PHE A 1 238 ? 5.851 1.161 -4.573 1.00 97.69 238 PHE A CA 1
ATOM 1928 C C . PHE A 1 238 ? 7.055 0.827 -5.452 1.00 97.69 238 PHE A C 1
ATOM 1930 O O . PHE A 1 238 ? 8.131 0.509 -4.945 1.00 97.69 238 PHE A O 1
ATOM 1937 N N . ASP A 1 239 ? 6.843 0.864 -6.764 1.00 96.38 239 ASP A N 1
ATOM 1938 C CA . ASP A 1 239 ? 7.857 0.599 -7.784 1.00 96.38 239 ASP A CA 1
ATOM 1939 C C . ASP A 1 239 ? 8.652 1.863 -8.120 1.00 96.38 239 ASP A C 1
ATOM 1941 O O . ASP A 1 239 ? 8.144 2.981 -7.987 1.00 96.38 239 ASP A O 1
ATOM 1945 N N . GLN A 1 240 ? 9.889 1.683 -8.590 1.00 93.00 240 GLN A N 1
ATOM 1946 C CA . GLN A 1 240 ? 10.842 2.767 -8.858 1.00 93.00 240 GLN A CA 1
ATOM 1947 C C . GLN A 1 240 ? 11.212 3.549 -7.589 1.00 93.00 240 GLN A C 1
ATOM 1949 O O . GLN A 1 240 ? 11.446 4.767 -7.641 1.00 93.00 240 GLN A O 1
ATOM 1954 N N . PHE A 1 241 ? 11.253 2.869 -6.438 1.00 93.25 241 PHE A N 1
ATOM 1955 C CA . PHE A 1 241 ? 11.524 3.493 -5.143 1.00 93.25 241 PHE A CA 1
ATOM 1956 C C . PHE A 1 241 ? 12.905 4.167 -5.089 1.00 93.25 241 PHE A C 1
ATOM 1958 O O . PHE A 1 241 ? 13.090 5.174 -4.411 1.00 93.25 241 PHE A O 1
ATOM 1965 N N . GLU A 1 242 ? 13.882 3.702 -5.865 1.00 90.31 242 GLU A N 1
ATOM 1966 C CA . GLU A 1 242 ? 15.193 4.343 -5.989 1.00 90.31 242 GLU A CA 1
ATOM 1967 C C . GLU A 1 242 ? 15.111 5.805 -6.473 1.00 90.31 242 GLU A C 1
ATOM 1969 O O . GLU A 1 242 ? 16.002 6.611 -6.193 1.00 90.31 242 GLU A O 1
ATOM 1974 N N . THR A 1 243 ? 14.021 6.192 -7.144 1.00 87.81 243 THR A N 1
ATOM 1975 C CA . THR A 1 243 ? 13.823 7.557 -7.652 1.00 87.81 243 THR A CA 1
ATOM 1976 C C . THR A 1 243 ? 13.829 8.594 -6.530 1.00 87.81 243 THR A C 1
ATOM 1978 O O . THR A 1 243 ? 14.392 9.676 -6.700 1.00 87.81 243 THR A O 1
ATOM 1981 N N . ILE A 1 244 ? 13.238 8.289 -5.371 1.00 90.31 244 ILE A N 1
ATOM 1982 C CA . ILE A 1 244 ? 13.193 9.246 -4.252 1.00 90.31 244 ILE A CA 1
ATOM 1983 C C . ILE A 1 244 ? 14.533 9.362 -3.520 1.00 90.31 244 ILE A C 1
ATOM 1985 O O . ILE A 1 244 ? 14.774 10.368 -2.862 1.00 90.31 244 ILE A O 1
ATOM 1989 N N . LEU A 1 245 ? 15.418 8.371 -3.663 1.00 85.75 245 LEU A N 1
ATOM 1990 C CA . LEU A 1 245 ? 16.760 8.392 -3.074 1.00 85.75 245 LEU A CA 1
ATOM 1991 C C . LEU A 1 245 ? 17.731 9.258 -3.885 1.00 85.75 245 LEU A C 1
ATOM 1993 O O . LEU A 1 245 ? 18.734 9.726 -3.356 1.00 85.75 245 LEU A O 1
ATOM 1997 N N . THR A 1 246 ? 17.436 9.472 -5.169 1.00 82.00 246 THR A N 1
ATOM 1998 C CA . THR A 1 246 ? 18.309 10.206 -6.100 1.00 82.00 246 THR A CA 1
ATOM 1999 C C . THR A 1 246 ? 17.932 11.680 -6.268 1.00 82.00 246 THR A C 1
ATOM 2001 O O . THR A 1 246 ? 18.732 12.455 -6.787 1.00 82.00 246 THR A O 1
ATOM 2004 N N . LYS A 1 247 ? 16.735 12.094 -5.832 1.00 83.38 247 LYS A N 1
ATOM 2005 C CA . LYS A 1 247 ? 16.221 13.464 -5.994 1.00 83.38 247 LYS A CA 1
ATOM 2006 C C . LYS A 1 247 ? 16.059 14.151 -4.641 1.00 83.38 247 LYS A C 1
ATOM 2008 O O . LYS A 1 247 ? 15.113 13.865 -3.913 1.00 83.38 247 LYS A O 1
ATOM 2013 N N . GLU A 1 248 ? 16.914 15.127 -4.335 1.00 80.62 248 GLU A N 1
ATOM 2014 C CA . GLU A 1 248 ? 16.855 15.879 -3.066 1.00 80.62 248 GLU A CA 1
ATOM 2015 C C . GLU A 1 248 ? 15.495 16.552 -2.814 1.00 80.62 248 GLU A C 1
ATOM 2017 O O . GLU A 1 248 ? 15.015 16.599 -1.676 1.00 80.62 248 GLU A O 1
ATOM 2022 N N . SER A 1 249 ? 14.831 17.009 -3.882 1.00 84.25 249 SER A N 1
ATOM 2023 C CA . SER A 1 249 ? 13.487 17.595 -3.818 1.00 84.25 249 SER A CA 1
ATOM 2024 C C . SER A 1 249 ? 12.418 16.627 -3.295 1.00 84.25 249 SER A C 1
ATOM 2026 O O . SER A 1 249 ? 11.374 17.076 -2.830 1.00 84.25 249 SER A O 1
ATOM 2028 N N . LEU A 1 250 ? 12.680 15.314 -3.318 1.00 87.50 250 LEU A N 1
ATOM 2029 C CA . LEU A 1 250 ? 11.782 14.265 -2.828 1.00 87.50 250 LEU A CA 1
ATOM 2030 C C . LEU A 1 250 ? 12.165 13.742 -1.436 1.00 87.50 250 LEU A C 1
ATOM 2032 O O . LEU A 1 250 ? 11.566 12.782 -0.952 1.00 87.50 250 LEU A O 1
ATOM 2036 N N . SER A 1 251 ? 13.096 14.396 -0.738 1.00 86.56 251 SER A N 1
ATOM 2037 C CA . SER A 1 251 ? 13.458 14.044 0.645 1.00 86.56 251 SER A CA 1
ATOM 2038 C C . SER A 1 251 ? 12.257 14.041 1.604 1.00 86.56 251 SER A C 1
ATOM 2040 O O . SER A 1 251 ? 12.199 13.222 2.522 1.00 86.56 251 SER A O 1
ATOM 2042 N N . GLY A 1 252 ? 11.261 14.904 1.372 1.00 88.62 252 GLY A N 1
ATOM 2043 C CA . GLY A 1 252 ? 9.991 14.885 2.106 1.00 88.62 252 GLY A CA 1
ATOM 2044 C C . GLY A 1 252 ? 9.170 13.612 1.868 1.00 88.62 252 GLY A C 1
ATOM 2045 O O . GLY A 1 252 ? 8.572 13.091 2.805 1.00 88.62 252 GLY A O 1
ATOM 2046 N N . VAL A 1 253 ? 9.196 13.068 0.647 1.00 92.31 253 VAL A N 1
ATOM 2047 C CA . VAL A 1 253 ? 8.533 11.799 0.298 1.00 92.31 253 VAL A CA 1
ATOM 2048 C C . VAL A 1 253 ? 9.220 10.632 1.000 1.00 92.31 253 VAL A C 1
ATOM 2050 O O . VAL A 1 253 ? 8.550 9.779 1.573 1.00 92.31 253 VAL A O 1
ATOM 2053 N N . TYR A 1 254 ? 10.557 10.618 1.016 1.00 92.75 254 TYR A N 1
ATOM 2054 C CA . TYR A 1 254 ? 11.325 9.592 1.724 1.00 92.75 254 TYR A CA 1
ATOM 2055 C C . TYR A 1 254 ? 11.003 9.558 3.223 1.00 92.75 254 TYR A C 1
ATOM 2057 O O . TYR A 1 254 ? 10.731 8.490 3.766 1.00 92.75 254 TYR A O 1
ATOM 2065 N N . LYS A 1 255 ? 10.951 10.724 3.882 1.00 92.00 255 LYS A N 1
ATOM 2066 C CA . LYS A 1 255 ? 10.549 10.808 5.297 1.00 92.00 255 LYS A CA 1
ATOM 2067 C C . LYS A 1 255 ? 9.132 10.283 5.521 1.00 92.00 255 LYS A C 1
ATOM 2069 O O . LYS A 1 255 ? 8.914 9.524 6.457 1.00 92.00 255 LYS A O 1
ATOM 2074 N N . ALA A 1 256 ? 8.195 10.619 4.634 1.00 92.88 256 ALA A N 1
ATOM 2075 C CA . ALA A 1 256 ? 6.832 10.101 4.711 1.00 92.88 256 ALA A CA 1
ATOM 2076 C C . ALA A 1 256 ? 6.782 8.568 4.564 1.00 92.88 256 ALA A C 1
ATOM 2078 O O . ALA A 1 256 ? 6.035 7.906 5.284 1.00 92.88 256 ALA A O 1
ATOM 2079 N N . PHE A 1 257 ? 7.600 7.982 3.683 1.00 95.62 257 PHE A N 1
ATOM 2080 C CA . PHE A 1 257 ? 7.734 6.527 3.585 1.00 95.62 257 PHE A CA 1
ATOM 2081 C C . PHE A 1 257 ? 8.295 5.912 4.863 1.00 95.62 257 PHE A C 1
ATOM 2083 O O . PHE A 1 257 ? 7.772 4.902 5.322 1.00 95.62 257 PHE A O 1
ATOM 2090 N N . GLU A 1 258 ? 9.332 6.513 5.445 1.00 94.69 258 GLU A N 1
ATOM 2091 C CA . GLU A 1 258 ? 9.929 6.032 6.690 1.00 94.69 258 GLU A CA 1
ATOM 2092 C C . GLU A 1 258 ? 8.920 6.055 7.847 1.00 94.69 258 GLU A C 1
ATOM 2094 O O . GLU A 1 258 ? 8.796 5.073 8.582 1.00 94.69 258 GLU A O 1
ATOM 2099 N N . GLU A 1 259 ? 8.161 7.143 7.987 1.00 94.56 259 GLU A N 1
ATOM 2100 C CA . GLU A 1 259 ? 7.107 7.280 8.995 1.00 94.56 259 GLU A CA 1
ATOM 2101 C C . GLU A 1 259 ? 6.024 6.209 8.831 1.00 94.56 259 GLU A C 1
ATOM 2103 O O . GLU A 1 259 ? 5.721 5.485 9.783 1.00 94.56 259 GLU A O 1
ATOM 2108 N N . VAL A 1 260 ? 5.492 6.047 7.616 1.00 95.69 260 VAL A N 1
ATOM 2109 C CA . VAL A 1 260 ? 4.440 5.063 7.329 1.00 95.69 260 VAL A CA 1
ATOM 2110 C C . VAL A 1 260 ? 4.957 3.628 7.468 1.00 95.69 260 VAL A C 1
ATOM 2112 O O . VAL A 1 260 ? 4.254 2.773 8.000 1.00 95.69 260 VAL A O 1
ATOM 2115 N N . ALA A 1 261 ? 6.192 3.337 7.054 1.00 96.06 261 ALA A N 1
ATOM 2116 C CA . ALA A 1 261 ? 6.794 2.015 7.220 1.00 96.06 261 ALA A CA 1
ATOM 2117 C C . ALA A 1 261 ? 6.972 1.651 8.702 1.00 96.06 261 ALA A C 1
ATOM 2119 O O . ALA A 1 261 ? 6.680 0.520 9.102 1.00 96.06 261 ALA A O 1
ATOM 2120 N N . ARG A 1 262 ? 7.401 2.609 9.537 1.00 96.00 262 ARG A N 1
ATOM 2121 C CA . ARG A 1 262 ? 7.471 2.426 10.995 1.00 96.00 262 ARG A CA 1
ATOM 2122 C C . ARG A 1 262 ? 6.091 2.177 11.587 1.00 96.00 262 ARG A C 1
ATOM 2124 O O . ARG A 1 262 ? 5.949 1.277 12.410 1.00 96.00 262 ARG A O 1
ATOM 2131 N N . GLU A 1 263 ? 5.087 2.929 11.150 1.00 95.69 263 GLU A N 1
ATOM 2132 C CA . GLU A 1 263 ? 3.704 2.762 11.592 1.00 95.69 263 GLU A CA 1
ATOM 2133 C C . GLU A 1 263 ? 3.168 1.363 11.235 1.00 95.69 263 GLU A C 1
ATOM 2135 O O . GLU A 1 263 ? 2.759 0.603 12.114 1.00 95.69 263 GLU A O 1
ATOM 2140 N N . VAL A 1 264 ? 3.284 0.959 9.968 1.00 96.38 264 VAL A N 1
ATOM 2141 C CA . VAL A 1 264 ? 2.891 -0.371 9.480 1.00 96.38 264 VAL A CA 1
ATOM 2142 C C . VAL A 1 264 ? 3.600 -1.492 10.247 1.00 96.38 264 VAL A C 1
ATOM 2144 O O . VAL A 1 264 ? 2.966 -2.466 10.658 1.00 96.38 264 VAL A O 1
ATOM 2147 N N . SER A 1 265 ? 4.901 -1.344 10.506 1.00 95.06 265 SER A N 1
ATOM 2148 C CA . SER A 1 265 ? 5.675 -2.326 11.271 1.00 95.06 265 SER A CA 1
ATOM 2149 C C . SER A 1 265 ? 5.329 -2.357 12.765 1.00 95.06 265 SER A C 1
ATOM 2151 O O . SER A 1 265 ? 5.529 -3.395 13.403 1.00 95.06 265 SER A O 1
ATOM 2153 N N . ALA A 1 266 ? 4.868 -1.245 13.342 1.00 95.00 266 ALA A N 1
ATOM 2154 C CA . ALA A 1 266 ? 4.518 -1.152 14.756 1.00 95.00 266 ALA A CA 1
ATOM 2155 C C . ALA A 1 266 ? 3.144 -1.771 15.032 1.00 95.00 266 ALA A C 1
ATOM 2157 O O . ALA A 1 266 ? 3.025 -2.633 15.903 1.00 95.00 266 ALA A O 1
ATOM 2158 N N . PHE A 1 267 ? 2.128 -1.367 14.266 1.00 94.50 267 PHE A N 1
ATOM 2159 C CA . PHE A 1 267 ? 0.746 -1.805 14.478 1.00 94.50 267 PHE A CA 1
ATOM 2160 C C . PHE A 1 267 ? 0.448 -3.177 13.867 1.00 94.50 267 PHE A C 1
ATOM 2162 O O . PHE A 1 267 ? -0.373 -3.915 14.404 1.00 94.50 267 PHE A O 1
ATOM 2169 N N . LYS A 1 268 ? 1.145 -3.556 12.784 1.00 94.81 268 LYS A N 1
ATOM 2170 C CA . LYS A 1 268 ? 1.038 -4.882 12.148 1.00 94.81 268 LYS A CA 1
ATOM 2171 C C . LYS A 1 268 ? -0.384 -5.251 11.709 1.00 94.81 268 LYS A C 1
ATOM 2173 O O . LYS A 1 268 ? -0.743 -6.430 11.685 1.00 94.81 268 LYS A O 1
ATOM 2178 N N . GLU A 1 269 ? -1.173 -4.253 11.326 1.00 95.75 269 GLU A N 1
ATOM 2179 C CA . GLU A 1 269 ? -2.519 -4.450 10.782 1.00 95.75 269 GLU A CA 1
ATOM 2180 C C . GLU A 1 269 ? -2.478 -5.154 9.413 1.00 95.75 269 GLU A C 1
ATOM 2182 O O . GLU A 1 269 ? -1.418 -5.539 8.906 1.00 95.75 269 GLU A O 1
ATOM 2187 N N . ASN A 1 270 ? -3.645 -5.331 8.799 1.00 97.69 270 ASN A N 1
ATOM 2188 C CA . ASN A 1 270 ? -3.844 -6.044 7.537 1.00 97.69 270 ASN A CA 1
ATOM 2189 C C . ASN A 1 270 ? -3.404 -5.242 6.284 1.00 97.69 270 ASN A C 1
ATOM 2191 O O . ASN A 1 270 ? -4.021 -5.327 5.221 1.00 97.69 270 ASN A O 1
ATOM 2195 N N . LEU A 1 271 ? -2.316 -4.474 6.410 1.00 98.31 271 LEU A N 1
ATOM 2196 C CA . LEU A 1 271 ? -1.675 -3.687 5.356 1.00 98.31 271 LEU A CA 1
ATOM 2197 C C . LEU A 1 271 ? -0.192 -4.058 5.257 1.00 98.31 271 LEU A C 1
ATOM 2199 O O . LEU A 1 271 ? 0.535 -4.031 6.249 1.00 98.31 271 LEU A O 1
ATOM 2203 N N . ILE A 1 272 ? 0.258 -4.373 4.047 1.00 98.56 272 ILE A N 1
ATOM 2204 C CA . ILE A 1 272 ? 1.633 -4.756 3.724 1.00 98.56 272 ILE A CA 1
ATOM 2205 C C . ILE A 1 272 ? 2.178 -3.761 2.699 1.00 98.56 272 ILE A C 1
ATOM 2207 O O . ILE A 1 272 ? 1.508 -3.449 1.715 1.00 98.56 272 ILE A O 1
ATOM 2211 N N . LEU A 1 273 ? 3.401 -3.278 2.910 1.00 98.50 273 LEU A N 1
ATOM 2212 C CA . LEU A 1 273 ? 4.099 -2.415 1.958 1.00 98.50 273 LEU A CA 1
ATOM 2213 C C . LEU A 1 273 ? 5.140 -3.225 1.186 1.00 98.50 273 LEU A C 1
ATOM 2215 O O . LEU A 1 273 ? 5.956 -3.931 1.781 1.00 98.50 273 LEU A O 1
ATOM 2219 N N . GLY A 1 274 ? 5.113 -3.109 -0.135 1.00 97.94 274 GLY A N 1
ATOM 2220 C CA . GLY A 1 274 ? 6.118 -3.645 -1.042 1.00 97.94 274 GLY A CA 1
ATOM 2221 C C . GLY A 1 274 ? 6.962 -2.522 -1.639 1.00 97.94 274 GLY A C 1
ATOM 2222 O O . GLY A 1 274 ? 6.410 -1.515 -2.066 1.00 97.94 274 GLY A O 1
ATOM 2223 N N . PHE A 1 275 ? 8.279 -2.695 -1.703 1.00 96.50 275 PHE A N 1
ATOM 2224 C CA . PHE A 1 275 ? 9.202 -1.749 -2.341 1.00 96.50 275 PHE A CA 1
ATOM 2225 C C . PHE A 1 275 ? 9.963 -2.434 -3.472 1.00 96.50 275 PHE A C 1
ATOM 2227 O O . PHE A 1 275 ? 10.408 -3.578 -3.308 1.00 96.50 275 PHE A O 1
ATOM 2234 N N . CYS A 1 276 ? 10.070 -1.775 -4.624 1.00 90.75 276 CYS A N 1
ATOM 2235 C CA . CYS A 1 276 ? 10.679 -2.336 -5.830 1.00 90.75 276 CYS A CA 1
ATOM 2236 C C . CYS A 1 276 ? 11.504 -1.292 -6.577 1.00 90.75 276 CYS A C 1
ATOM 2238 O O . CYS A 1 276 ? 11.089 -0.110 -6.608 1.00 90.75 276 CYS A O 1
#

Radius of gyration: 25.79 Å; chains: 1; bounding box: 40×71×64 Å

Foldseek 3Di:
DDAPPDWDWDDDPDQAWTKTFDDDPPDPAGAEIETEGPDPPDDDDPVVVQVVCVVVVNDNHYDYHYNVPDPPPPPQVFQVVLVPQDWDFQDEDPDPPDLGQYALVPDDDPVVVLVVVVVVLVCLLVVVDLAQEAEDDDDPPPRPSNVLNNSQVVQVVDPVSVLAEHETGTECVSGQALSNVLSQVQVQLQVCVVVCSQVDPPQHRDAPGNPDQNCVRPSNVVSLVSSVVSSHAYEYEYEPPVVLVPDPSNVSNVVSVVSNSVVCSVVSTRYHYYYD

Organism: NCBI:txid1173027

pLDDT: mean 83.74, std 16.57, range [34.66, 98.69]

Secondary structure (DSSP, 8-state):
----TTEEEEPPTTTPPEEEEEEPTT-SSEEEEEEE-SSTT----HHHHHHHHHHTTS-SS-EEEEGGG----S--HHHHHHTT---BPPPPPSSTT-SSPPPGGG--S-HHHHHHHHHHHHHHHTTS----EEE----TTSSHHHHHHHHHHHHHH-HHHHHHEEEEEEEGGG--STTHHHHHHHHHHHHHHHTTSS--TTPPP--S-TTS-GGG-HHHHHHHHHHHHTT-EEEEEEESTHHHHH-GGGHHHHHHHHHHHHHHHHH--SEEEEE-

InterPro domains:
  IPR027417 P-loop containing nucleoside triphosphate hydrolase [G3DSA:3.40.50.300] (95-276)
  IPR027417 P-loop containing nucleoside triphosphate hydrolase [SSF52540] (96-258)

Sequence (276 aa):
MNLPKYSRLLLANNGCPFIFAQLGCSHTEPFRVIVFPTSEEYHINKNDLRNDFLRYNLWENLDLVDGTEIKVKDQHPAVYELDKEVVSSIGRADAFDDYRPCNPENFVGRHHLQSEFWKLLASIRDGKTQTRIVCFTGGSGFGKSSLVVKLTEDCRQNEALKHDFYLYDVDVRSAKGAFFVKKAIMLALQKAVDENFIDLPEHKISIESTEQQLFYSQSIKKALEKLKSDCRFIVVFFDQFETILTKESLSGVYKAFEEVAREVSAFKENLILGFC